Protein AF-0000000074762218 (afdb_homodimer)

Radius of gyration: 21.48 Å; Cα contacts (8 Å, |Δi|>4): 692; chains: 2; bounding box: 48×54×57 Å

pLDDT: mean 82.17, std 17.26, range [22.44, 97.44]

InterPro domains:
  IPR028978 Chorismate pyruvate-lyase/UbiC transcription regulator-associated domain superfamily [G3DSA:3.40.1410.10] (10-153)
  IPR028978 Chorismate pyruvate-lyase/UbiC transcription regulator-associated domain superfamily [SSF64288] (12-147)

Structure (mmCIF, N/CA/C/O backbone):
data_AF-0000000074762218-model_v1
#
loop_
_entity.id
_entity.type
_entity.pdbx_description
1 polymer 'Uncharacterized protein'
#
loop_
_atom_site.group_PDB
_atom_site.id
_atom_site.type_symbol
_atom_site.label_atom_id
_atom_site.label_alt_id
_atom_site.label_comp_id
_atom_site.label_asym_id
_atom_site.label_entity_id
_atom_site.label_seq_id
_atom_site.pdbx_PDB_ins_code
_atom_site.Cartn_x
_atom_site.Cartn_y
_atom_site.Cartn_z
_atom_site.occupancy
_atom_site.B_iso_or_equiv
_atom_site.auth_seq_id
_atom_site.auth_comp_id
_atom_site.auth_asym_id
_atom_site.auth_atom_id
_atom_site.pdbx_PDB_model_num
ATOM 1 N N . ASP A 1 1 ? -0.166 14.352 -9.469 1 76.44 1 ASP A N 1
ATOM 2 C CA . ASP A 1 1 ? -1.373 13.594 -9.781 1 76.44 1 ASP A CA 1
ATOM 3 C C . ASP A 1 1 ? -1.086 12.094 -9.797 1 76.44 1 ASP A C 1
ATOM 5 O O . ASP A 1 1 ? -0.016 11.664 -10.234 1 76.44 1 ASP A O 1
ATOM 9 N N . THR A 1 2 ? -1.968 11.406 -9.102 1 78.5 2 THR A N 1
ATOM 10 C CA . THR A 1 2 ? -1.883 9.953 -9.102 1 78.5 2 THR A CA 1
ATOM 11 C C . THR A 1 2 ? -3.125 9.336 -9.742 1 78.5 2 THR A C 1
ATOM 13 O O . THR A 1 2 ? -4.25 9.664 -9.359 1 78.5 2 THR A O 1
ATOM 16 N N . THR A 1 3 ? -2.84 8.555 -10.859 1 78.88 3 THR A N 1
ATOM 17 C CA . THR A 1 3 ? -3.961 7.922 -11.547 1 78.88 3 THR A CA 1
ATOM 18 C C . THR A 1 3 ? -3.723 6.426 -11.711 1 78.88 3 THR A C 1
ATOM 20 O O . THR A 1 3 ? -2.652 6.004 -12.156 1 78.88 3 THR A O 1
ATOM 23 N N . LEU A 1 4 ? -4.645 5.703 -11.18 1 78.81 4 LEU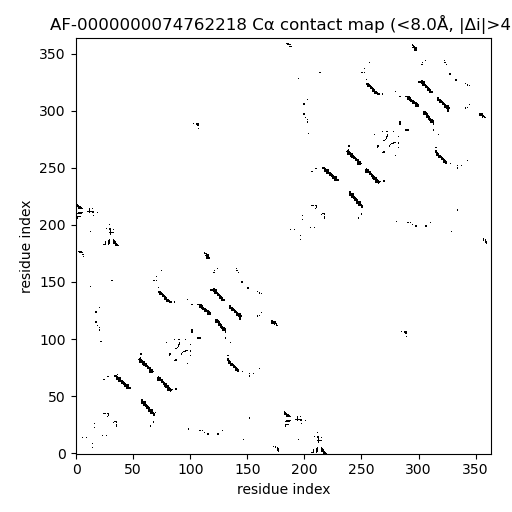 A N 1
ATOM 24 C CA . LEU A 1 4 ? -4.754 4.281 -11.484 1 78.81 4 LEU A CA 1
ATOM 25 C C . LEU A 1 4 ? -6.102 3.961 -12.125 1 78.81 4 LEU A C 1
ATOM 27 O O . LEU A 1 4 ? -7.152 4.258 -11.547 1 78.81 4 LEU A O 1
ATOM 31 N N . HIS A 1 5 ? -6.016 3.566 -13.391 1 84.19 5 HIS A N 1
ATOM 32 C CA . HIS A 1 5 ? -7.254 3.232 -14.078 1 84.19 5 HIS A CA 1
ATOM 33 C C . HIS A 1 5 ? -7.273 1.77 -14.508 1 84.19 5 HIS A C 1
ATOM 35 O O . HIS A 1 5 ? -6.379 1.319 -15.227 1 84.19 5 HIS A O 1
ATOM 41 N N . LEU A 1 6 ? -8.227 1.114 -13.969 1 86.75 6 LEU A N 1
ATOM 42 C CA . LEU A 1 6 ? -8.43 -0.285 -14.328 1 86.75 6 LEU A CA 1
ATOM 43 C C . LEU A 1 6 ? -9.727 -0.463 -15.117 1 86.75 6 LEU A C 1
ATOM 45 O O . LEU A 1 6 ? -10.594 0.411 -15.094 1 86.75 6 LEU A O 1
ATOM 49 N N . PRO A 1 7 ? -9.781 -1.548 -15.891 1 86.06 7 PRO A N 1
ATOM 50 C CA . PRO A 1 7 ? -11.047 -1.832 -16.578 1 86.06 7 PRO A CA 1
ATOM 51 C C . PRO A 1 7 ? -12.227 -1.947 -15.609 1 86.06 7 PRO A C 1
ATOM 53 O O . PRO A 1 7 ? -12.023 -2.172 -14.414 1 86.06 7 PRO A O 1
ATOM 56 N N . GLU A 1 8 ? -13.414 -1.772 -16.172 1 85.88 8 GLU A N 1
ATOM 57 C CA . GLU A 1 8 ? -14.625 -1.931 -15.383 1 85.88 8 GLU A CA 1
ATOM 58 C C . GLU A 1 8 ? -14.828 -3.385 -14.969 1 85.88 8 GLU A C 1
ATOM 60 O O . GLU A 1 8 ? -14.188 -4.285 -15.508 1 85.88 8 GLU A O 1
ATOM 65 N N . GLY A 1 9 ? -15.633 -3.586 -13.969 1 89.25 9 GLY A N 1
ATOM 66 C CA . GLY A 1 9 ? -15.977 -4.945 -13.586 1 89.25 9 GLY A CA 1
ATOM 67 C C . GLY A 1 9 ? -15.352 -5.371 -12.273 1 89.25 9 GLY A C 1
ATOM 68 O O . GLY A 1 9 ? -15.539 -6.504 -11.828 1 89.25 9 GLY A O 1
ATOM 69 N N . PHE A 1 10 ? -14.664 -4.48 -11.719 1 92.75 10 PHE A N 1
ATOM 70 C CA . PHE A 1 10 ? -14.078 -4.73 -10.414 1 92.75 10 PHE A CA 1
ATOM 71 C C . PHE A 1 10 ? -14.57 -3.711 -9.391 1 92.75 10 PHE A C 1
ATOM 73 O O . PHE A 1 10 ? -14.727 -2.531 -9.711 1 92.75 10 PHE A O 1
ATOM 80 N N . THR A 1 11 ? -14.859 -4.195 -8.195 1 92.56 11 THR A N 1
ATOM 81 C CA . THR A 1 11 ? -15.219 -3.281 -7.117 1 92.56 11 THR A CA 1
ATOM 82 C C . THR A 1 11 ? -14.008 -2.461 -6.68 1 92.56 11 THR A C 1
ATOM 84 O O . THR A 1 11 ? -12.875 -2.768 -7.055 1 92.56 11 THR A O 1
ATOM 87 N N . GLY A 1 12 ? -14.211 -1.438 -5.957 1 92.75 12 GLY A N 1
ATOM 88 C CA . GLY A 1 12 ? -13.125 -0.617 -5.445 1 92.75 12 GLY A CA 1
ATOM 89 C C . GLY A 1 12 ? -12.086 -1.413 -4.672 1 92.75 12 GLY A C 1
ATOM 90 O O . GLY A 1 12 ? -10.883 -1.233 -4.875 1 92.75 12 GLY A O 1
ATOM 91 N N . PHE A 1 13 ? -12.508 -2.312 -3.869 1 93.31 13 PHE A N 1
ATOM 92 C CA . PHE A 1 13 ? -11.586 -3.111 -3.064 1 93.31 13 PHE A CA 1
ATOM 93 C C . PHE A 1 13 ? -10.766 -4.043 -3.947 1 93.31 13 PHE A C 1
ATOM 95 O O . PHE A 1 13 ? -9.562 -4.215 -3.727 1 93.31 13 PHE A O 1
ATOM 102 N N . GLU A 1 14 ? -11.492 -4.621 -4.844 1 94.25 14 GLU A N 1
ATOM 103 C CA . GLU A 1 14 ? -10.773 -5.5 -5.762 1 94.25 14 GLU A CA 1
ATOM 104 C C . GLU A 1 14 ? -9.695 -4.738 -6.531 1 94.25 14 GLU A C 1
ATOM 106 O O . GLU A 1 14 ? -8.594 -5.246 -6.723 1 94.25 14 GLU A O 1
ATOM 111 N N . ARG A 1 15 ? -10.008 -3.52 -6.934 1 94.12 15 ARG A N 1
ATOM 112 C CA . ARG A 1 15 ? -9.023 -2.713 -7.652 1 94.12 15 ARG A CA 1
ATOM 113 C C . ARG A 1 15 ? -7.816 -2.41 -6.773 1 94.12 15 ARG A C 1
ATOM 115 O O . ARG A 1 15 ? -6.684 -2.361 -7.258 1 94.12 15 ARG A O 1
ATOM 122 N N . ILE A 1 16 ? -8.039 -2.182 -5.535 1 94.31 16 ILE A N 1
ATOM 123 C CA . ILE A 1 16 ? -6.938 -1.953 -4.602 1 94.31 16 ILE A CA 1
ATOM 124 C C . ILE A 1 16 ? -6.016 -3.17 -4.582 1 94.31 16 ILE A C 1
ATOM 126 O O . ILE A 1 16 ? -4.793 -3.031 -4.66 1 94.31 16 ILE A O 1
ATOM 130 N N . LEU A 1 17 ? -6.602 -4.348 -4.516 1 95.12 17 LEU A N 1
ATOM 131 C CA . LEU A 1 17 ? -5.789 -5.559 -4.496 1 95.12 17 LEU A CA 1
ATOM 132 C C . LEU A 1 17 ? -5.039 -5.734 -5.816 1 95.12 17 LEU A C 1
ATOM 134 O O . LEU A 1 17 ? -3.859 -6.094 -5.82 1 95.12 17 LEU A O 1
ATOM 138 N N . LEU A 1 18 ? -5.715 -5.422 -6.887 1 94.19 18 LEU A N 1
ATOM 139 C CA . LEU A 1 18 ? -5.168 -5.641 -8.219 1 94.19 18 LEU A CA 1
ATOM 140 C C . LEU A 1 18 ? -3.996 -4.703 -8.484 1 94.19 18 LEU A C 1
ATOM 142 O O . LEU A 1 18 ? -3.164 -4.973 -9.359 1 94.19 18 LEU A O 1
ATOM 146 N N . THR A 1 19 ? -3.904 -3.633 -7.695 1 91 19 THR A N 1
ATOM 147 C CA . THR A 1 19 ? -2.844 -2.66 -7.938 1 91 19 THR A CA 1
ATOM 148 C C . THR A 1 19 ? -1.859 -2.631 -6.773 1 91 19 THR A C 1
ATOM 150 O O . THR A 1 19 ? -0.958 -1.791 -6.734 1 91 19 THR A O 1
ATOM 153 N N . ALA A 1 20 ? -2.064 -3.531 -5.844 1 88.94 20 ALA A N 1
ATOM 154 C CA . ALA A 1 20 ? -1.153 -3.609 -4.707 1 88.94 20 ALA A CA 1
ATOM 155 C C . ALA A 1 20 ? 0.262 -3.955 -5.16 1 88.94 20 ALA A C 1
ATOM 157 O O . ALA A 1 20 ? 0.451 -4.812 -6.027 1 88.94 20 ALA A O 1
ATOM 158 N N . ASN A 1 21 ? 1.215 -3.297 -4.652 1 80.62 21 ASN A N 1
ATOM 159 C CA . ASN A 1 21 ? 2.588 -3.473 -5.113 1 80.62 21 ASN A CA 1
ATOM 160 C C . ASN A 1 21 ? 3.482 -4.031 -4.012 1 80.62 21 ASN A C 1
ATOM 162 O O . ASN A 1 21 ? 4.547 -3.477 -3.729 1 80.62 21 ASN A O 1
ATOM 166 N N . GLY A 1 22 ? 3.092 -5.203 -3.568 1 74.75 22 GLY A N 1
ATOM 167 C CA . GLY A 1 22 ? 3.934 -5.906 -2.613 1 74.75 22 GLY A CA 1
ATOM 168 C C . GLY A 1 22 ? 3.412 -5.832 -1.19 1 74.75 22 GLY A C 1
ATOM 169 O O . GLY A 1 22 ? 4.109 -6.207 -0.247 1 74.75 22 GLY A O 1
ATOM 170 N N . ASN A 1 23 ? 2.264 -5.344 -1.038 1 81.31 23 ASN A N 1
ATOM 171 C CA . ASN A 1 23 ? 1.745 -5.195 0.317 1 81.31 23 ASN A CA 1
ATOM 172 C C . ASN A 1 23 ? 0.373 -5.848 0.466 1 81.31 23 ASN A C 1
ATOM 174 O O . ASN A 1 23 ? -0.438 -5.418 1.288 1 81.31 23 ASN A O 1
ATOM 178 N N . LEU A 1 24 ? 0.165 -6.812 -0.322 1 90.06 24 LEU A N 1
ATOM 179 C CA . LEU A 1 24 ? -1.12 -7.5 -0.343 1 90.06 24 LEU A CA 1
ATOM 180 C C . LEU A 1 24 ? -1.457 -8.062 1.034 1 90.06 24 LEU A C 1
ATOM 182 O O . LEU A 1 24 ? -2.592 -7.938 1.501 1 90.06 24 LEU A O 1
ATOM 186 N N . GLN A 1 25 ? -0.471 -8.672 1.655 1 89.38 25 GLN A N 1
ATOM 187 C CA . GLN A 1 25 ? -0.715 -9.289 2.953 1 89.38 25 GLN A CA 1
ATOM 188 C C . GLN A 1 25 ? -1.131 -8.25 3.99 1 89.38 25 GLN A C 1
ATOM 190 O O . GLN A 1 25 ? -2.059 -8.484 4.77 1 89.38 25 GLN A O 1
ATOM 195 N N . ARG A 1 26 ? -0.502 -7.184 3.926 1 88.56 26 ARG A N 1
ATOM 196 C CA . ARG A 1 26 ? -0.829 -6.113 4.863 1 88.56 26 ARG A CA 1
ATOM 197 C C . ARG A 1 26 ? -2.238 -5.582 4.621 1 88.56 26 ARG A C 1
ATOM 199 O O . ARG A 1 26 ? -2.977 -5.309 5.57 1 88.56 26 ARG A O 1
ATOM 206 N N . LEU A 1 27 ? -2.629 -5.391 3.383 1 93.06 27 LEU A N 1
ATOM 207 C CA . LEU A 1 27 ? -3.953 -4.895 3.023 1 93.06 27 LEU A CA 1
ATOM 208 C C . LEU A 1 27 ? -5.043 -5.816 3.564 1 93.06 27 LEU A C 1
ATOM 210 O O . LEU A 1 27 ? -6.008 -5.352 4.176 1 93.06 27 LEU A O 1
ATOM 214 N N . ILE A 1 28 ? -4.809 -7.074 3.408 1 95.44 28 ILE A N 1
ATOM 215 C CA . ILE A 1 28 ? -5.824 -8.047 3.809 1 95.44 28 ILE A CA 1
ATOM 216 C C . ILE A 1 28 ? -5.855 -8.156 5.332 1 95.44 28 ILE A C 1
ATOM 218 O O . ILE A 1 28 ? -6.926 -8.273 5.93 1 95.44 28 ILE A O 1
ATOM 222 N N . SER A 1 29 ? -4.707 -8.156 5.914 1 93.88 29 SER A N 1
ATOM 223 C CA . SER A 1 29 ? -4.66 -8.156 7.371 1 93.88 29 SER A CA 1
ATOM 224 C C . SER A 1 29 ? -5.43 -6.977 7.949 1 93.88 29 SER A C 1
ATOM 226 O O . SER A 1 29 ? -6.211 -7.137 8.891 1 93.88 29 SER A O 1
ATOM 228 N N . ALA A 1 30 ? -5.242 -5.84 7.395 1 92.06 30 ALA A N 1
ATOM 229 C CA . ALA A 1 30 ? -5.957 -4.645 7.836 1 92.06 30 ALA A CA 1
ATOM 230 C C . ALA A 1 30 ? -7.457 -4.773 7.586 1 92.06 30 ALA A C 1
ATOM 232 O O . ALA A 1 30 ? -8.266 -4.469 8.461 1 92.06 30 ALA A O 1
ATOM 233 N N . TYR A 1 31 ? -7.781 -5.242 6.434 1 94.75 31 TYR A N 1
ATOM 234 C CA . TYR A 1 31 ? -9.188 -5.34 6.051 1 94.75 31 TYR A CA 1
ATOM 235 C C . TYR A 1 31 ? -9.953 -6.219 7.031 1 94.75 31 TYR A C 1
ATOM 237 O O . TYR A 1 31 ? -11.016 -5.828 7.52 1 94.75 31 TYR A O 1
ATOM 245 N N . PHE A 1 32 ? -9.359 -7.324 7.371 1 94.94 32 PHE A N 1
ATOM 246 C CA . PHE A 1 32 ? -10.07 -8.273 8.211 1 94.94 32 PHE A CA 1
ATOM 247 C C . PHE A 1 32 ? -9.719 -8.07 9.68 1 94.94 32 PHE A C 1
ATOM 249 O O . PHE A 1 32 ? -10.375 -8.625 10.562 1 94.94 32 PHE A O 1
ATOM 256 N N . ASN A 1 33 ? -8.734 -7.316 9.906 1 93.62 33 ASN A N 1
ATOM 257 C CA . ASN A 1 33 ? -8.25 -7.125 11.266 1 93.62 33 ASN A CA 1
ATOM 258 C C . ASN A 1 33 ? -7.816 -8.445 11.898 1 93.62 33 ASN A C 1
ATOM 260 O O . ASN A 1 33 ? -8.195 -8.758 13.023 1 93.62 33 ASN A O 1
ATOM 264 N N . LYS A 1 34 ? -7.078 -9.203 11.078 1 94 34 LYS A N 1
ATOM 265 C CA . LYS A 1 34 ? -6.59 -10.523 11.461 1 94 34 LYS A CA 1
ATOM 266 C C . LYS A 1 34 ? -5.215 -10.797 10.852 1 94 34 LYS A C 1
ATOM 268 O O . LYS A 1 34 ? -4.801 -10.117 9.914 1 94 34 LYS A O 1
ATOM 273 N N . THR A 1 35 ? -4.645 -11.805 11.375 1 94.12 35 THR A N 1
ATOM 274 C CA . THR A 1 35 ? -3.322 -12.195 10.906 1 94.12 35 THR A CA 1
ATOM 275 C C . THR A 1 35 ? -3.42 -12.93 9.57 1 94.12 35 THR A C 1
ATOM 277 O O . THR A 1 35 ? -4.309 -13.766 9.383 1 94.12 35 THR A O 1
ATOM 280 N N . VAL A 1 36 ? -2.479 -12.594 8.672 1 93.25 36 VAL A N 1
ATOM 281 C CA . VAL A 1 36 ? -2.324 -13.312 7.406 1 93.25 36 VAL A CA 1
ATOM 282 C C . VAL A 1 36 ? -1.1 -14.219 7.477 1 93.25 36 VAL A C 1
ATOM 284 O O . VAL A 1 36 ? -0.039 -13.805 7.953 1 93.25 36 VAL A O 1
ATOM 287 N N . THR A 1 37 ? -1.272 -15.414 7.094 1 92.62 37 THR A N 1
ATOM 288 C CA . THR A 1 37 ? -0.179 -16.375 7.066 1 92.62 37 THR A CA 1
ATOM 289 C C . THR A 1 37 ? 0.05 -16.891 5.648 1 92.62 37 THR A C 1
ATOM 291 O O . THR A 1 37 ? -0.823 -16.766 4.785 1 92.62 37 THR A O 1
ATOM 294 N N . VAL A 1 38 ? 1.257 -17.391 5.445 1 90.12 38 VAL A N 1
ATOM 295 C CA . VAL A 1 38 ? 1.644 -17.922 4.141 1 90.12 38 VAL A CA 1
ATOM 296 C C . VAL A 1 38 ? 1.924 -19.406 4.25 1 90.12 38 VAL A C 1
ATOM 298 O O . VAL A 1 38 ? 2.699 -19.844 5.105 1 90.12 38 VAL A O 1
ATOM 301 N N . ASN A 1 39 ? 1.215 -20.156 3.486 1 90.75 39 ASN A N 1
ATOM 302 C CA . ASN A 1 39 ? 1.492 -21.578 3.346 1 90.75 39 ASN A CA 1
ATOM 303 C C . ASN A 1 39 ? 2.219 -21.891 2.039 1 90.75 39 ASN A C 1
ATOM 305 O O . ASN A 1 39 ? 1.653 -21.719 0.956 1 90.75 39 ASN A O 1
ATOM 309 N N . ILE A 1 40 ? 3.455 -22.391 2.154 1 88.38 40 ILE A N 1
ATOM 310 C CA . ILE A 1 40 ? 4.258 -22.688 0.974 1 88.38 40 ILE A CA 1
ATOM 311 C C . ILE A 1 40 ? 3.838 -24.031 0.39 1 88.38 40 ILE A C 1
ATOM 313 O O . ILE A 1 40 ? 3.91 -25.062 1.068 1 88.38 40 ILE A O 1
ATOM 317 N N . ILE A 1 41 ? 3.383 -24.062 -0.77 1 88.75 41 ILE A N 1
ATOM 318 C CA . ILE A 1 41 ? 2.99 -25.281 -1.467 1 88.75 41 ILE A CA 1
ATOM 319 C C . ILE A 1 41 ? 4.195 -25.859 -2.197 1 88.75 41 ILE A C 1
ATOM 321 O O . ILE A 1 41 ? 4.426 -27.078 -2.154 1 88.75 41 ILE A O 1
ATOM 325 N N . GLU A 1 42 ? 4.883 -24.953 -2.855 1 83.5 42 GLU A N 1
ATOM 326 C CA . GLU A 1 42 ? 6.07 -25.359 -3.604 1 83.5 42 GLU A CA 1
ATOM 327 C C . GLU A 1 42 ? 7.109 -24.234 -3.627 1 83.5 42 GLU A C 1
ATOM 329 O O . GLU A 1 42 ? 6.758 -23.062 -3.666 1 83.5 42 GLU A O 1
ATOM 334 N N . ASN A 1 43 ? 8.32 -24.578 -3.445 1 83.56 43 ASN A N 1
ATOM 335 C CA . ASN A 1 43 ? 9.484 -23.703 -3.602 1 83.56 43 ASN A CA 1
ATOM 336 C C . ASN A 1 43 ? 10.68 -24.469 -4.168 1 83.56 43 ASN A C 1
ATOM 338 O O . ASN A 1 43 ? 11.336 -25.234 -3.449 1 83.56 43 ASN A O 1
ATOM 342 N N . LYS A 1 44 ? 10.922 -24.188 -5.398 1 83.5 44 LYS A N 1
ATOM 343 C CA . LYS A 1 44 ? 11.969 -25 -6.012 1 83.5 44 LYS A CA 1
ATOM 344 C C . LYS A 1 44 ? 12.844 -24.156 -6.938 1 83.5 44 LYS A C 1
ATOM 346 O O . LYS A 1 44 ? 12.352 -23.266 -7.621 1 83.5 44 LYS A O 1
ATOM 351 N N . GLU A 1 45 ? 14.078 -24.422 -6.809 1 84.56 45 GLU A N 1
ATOM 352 C CA . GLU A 1 45 ? 14.992 -23.891 -7.812 1 84.56 45 GLU A CA 1
ATOM 353 C C . GLU A 1 45 ? 14.836 -24.625 -9.141 1 84.56 45 GLU A C 1
ATOM 355 O O . GLU A 1 45 ? 14.719 -25.844 -9.18 1 84.56 45 GLU A O 1
ATOM 360 N N . VAL A 1 46 ? 14.727 -23.828 -10.227 1 86.38 46 VAL A N 1
ATOM 361 C CA . VAL A 1 46 ? 14.555 -24.453 -11.531 1 86.38 46 VAL A CA 1
ATOM 362 C C . VAL A 1 46 ? 15.828 -24.281 -12.359 1 86.38 46 VAL A C 1
ATOM 364 O O . VAL A 1 46 ? 16.516 -23.266 -12.242 1 86.38 46 VAL A O 1
ATOM 367 N N . PRO A 1 47 ? 16.109 -25.281 -13.156 1 87.75 47 PRO A N 1
ATOM 368 C CA . PRO A 1 47 ? 17.312 -25.188 -14 1 87.75 47 PRO A CA 1
ATOM 369 C C . PRO A 1 47 ? 17.25 -24 -14.961 1 87.75 47 PRO A C 1
ATOM 371 O O . PRO A 1 47 ? 16.188 -23.672 -15.484 1 87.75 47 PRO A O 1
ATOM 374 N N . LEU A 1 48 ? 18.453 -23.453 -15.094 1 87.62 48 LEU A N 1
ATOM 375 C CA . LEU A 1 48 ? 18.547 -22.344 -16.047 1 87.62 48 LEU A CA 1
ATOM 376 C C . LEU A 1 48 ? 18.5 -22.859 -17.484 1 87.62 48 LEU A C 1
ATOM 378 O O . LEU A 1 48 ? 19 -23.938 -17.781 1 87.62 48 LEU A O 1
ATOM 382 N N . ALA A 1 49 ? 17.812 -22 -18.312 1 82.38 49 ALA A N 1
ATOM 383 C CA . ALA A 1 49 ? 17.766 -22.359 -19.719 1 82.38 49 ALA A CA 1
ATOM 384 C C . ALA A 1 49 ? 19.156 -22.25 -20.359 1 82.38 49 ALA A C 1
ATOM 386 O O . ALA A 1 49 ? 20.031 -21.531 -19.859 1 82.38 49 ALA A O 1
ATOM 387 N N . GLN A 1 50 ? 19.359 -23.016 -21.422 1 85.75 50 GLN A N 1
ATOM 388 C CA . GLN A 1 50 ? 20.641 -23.016 -22.109 1 85.75 50 GLN A CA 1
ATOM 389 C C . GLN A 1 50 ? 21 -21.625 -22.625 1 85.75 50 GLN A C 1
ATOM 391 O O . GLN A 1 50 ? 22.156 -21.219 -22.578 1 85.75 50 GLN A O 1
ATOM 396 N N . ASP A 1 51 ? 19.953 -20.875 -22.969 1 87.06 51 ASP A N 1
ATOM 397 C CA . ASP A 1 51 ? 20.188 -19.547 -23.531 1 87.06 51 ASP A CA 1
ATOM 398 C C . ASP A 1 51 ? 19.875 -18.453 -22.5 1 87.06 51 ASP A C 1
ATOM 400 O O . ASP A 1 51 ? 19.625 -17.297 -22.875 1 87.06 51 ASP A O 1
ATOM 404 N N . GLU A 1 52 ? 20.062 -18.875 -21.297 1 84.69 52 GLU A N 1
ATOM 405 C CA . GLU A 1 52 ? 19.75 -17.906 -20.25 1 84.69 52 GLU A CA 1
ATOM 406 C C . GLU A 1 52 ? 20.781 -16.797 -20.188 1 84.69 52 GLU A C 1
ATOM 408 O O . GLU A 1 52 ? 21.969 -17.016 -20.453 1 84.69 52 GLU A O 1
ATOM 413 N N . ASP A 1 53 ? 20.281 -15.555 -19.984 1 85.94 53 ASP A N 1
ATOM 414 C CA . ASP A 1 53 ? 21.188 -14.438 -19.719 1 85.94 53 ASP A CA 1
ATOM 415 C C . ASP A 1 53 ? 22.281 -14.852 -18.734 1 85.94 53 ASP A C 1
ATOM 417 O O . ASP A 1 53 ? 21.984 -15.352 -17.641 1 85.94 53 ASP A O 1
ATOM 421 N N . PRO A 1 54 ? 23.5 -14.742 -19.062 1 88.5 54 PRO A N 1
ATOM 422 C CA . PRO A 1 54 ? 24.609 -15.125 -18.188 1 88.5 54 PRO A CA 1
ATOM 423 C C . PRO A 1 54 ? 24.578 -14.391 -16.844 1 88.5 54 PRO A C 1
ATOM 425 O O . PRO A 1 54 ? 25.172 -14.852 -15.875 1 88.5 54 PRO A O 1
ATOM 428 N N . ALA A 1 55 ? 23.859 -13.344 -16.828 1 88.44 55 ALA A N 1
ATOM 429 C CA . ALA A 1 55 ? 23.797 -12.578 -15.586 1 88.44 55 ALA A CA 1
ATOM 430 C C . ALA A 1 55 ? 22.891 -13.258 -14.57 1 88.44 55 ALA A C 1
ATOM 432 O O . ALA A 1 55 ? 22.906 -12.914 -13.383 1 88.44 55 ALA A O 1
ATOM 433 N N . VAL A 1 56 ? 22.172 -14.25 -15.031 1 89.75 56 VAL A N 1
ATOM 434 C CA . VAL A 1 56 ? 21.219 -14.906 -14.148 1 89.75 56 VAL A CA 1
ATOM 435 C C . VAL A 1 56 ? 21.938 -15.977 -13.312 1 89.75 56 VAL A C 1
ATOM 437 O O . VAL A 1 56 ? 22.562 -16.891 -13.867 1 89.75 56 VAL A O 1
ATOM 440 N N . PHE A 1 57 ? 21.766 -15.875 -11.969 1 88.31 57 PHE A N 1
ATOM 441 C CA . PHE A 1 57 ? 22.359 -16.828 -11.039 1 88.31 57 PHE A CA 1
ATOM 442 C C . PHE A 1 57 ? 21.422 -18 -10.773 1 88.31 57 PHE A C 1
ATOM 444 O O . PHE A 1 57 ? 21.875 -19.141 -10.633 1 88.31 57 PHE A O 1
ATOM 451 N N . ALA A 1 58 ? 20.219 -17.656 -10.664 1 88.25 58 ALA A N 1
ATOM 452 C CA . ALA A 1 58 ? 19.266 -18.703 -10.281 1 88.25 58 ALA A CA 1
ATOM 453 C C . ALA A 1 58 ? 17.828 -18.297 -10.625 1 88.25 58 ALA A C 1
ATOM 455 O O . ALA A 1 58 ? 17.531 -17.109 -10.773 1 88.25 58 ALA A O 1
ATOM 456 N N . ARG A 1 59 ? 17.094 -19.281 -10.82 1 88 59 ARG A N 1
ATOM 457 C CA . ARG A 1 59 ? 15.656 -19.141 -11.023 1 88 59 ARG A CA 1
ATOM 458 C C . ARG A 1 59 ? 14.867 -20.016 -10.055 1 88 59 ARG A C 1
ATOM 460 O O . ARG A 1 59 ? 15.227 -21.156 -9.812 1 88 59 ARG A O 1
ATOM 467 N N . PHE A 1 60 ? 13.852 -19.375 -9.484 1 85.25 60 PHE A N 1
ATOM 468 C CA . PHE A 1 60 ? 13.016 -20.109 -8.547 1 85.25 60 PHE A CA 1
ATOM 469 C C . PHE A 1 60 ? 11.547 -20.047 -8.961 1 85.25 60 PHE A C 1
ATOM 471 O O . PHE A 1 60 ? 11.102 -19.031 -9.508 1 85.25 60 PHE A O 1
ATOM 478 N N . GLN A 1 61 ? 10.898 -21.141 -8.773 1 86.19 61 GLN A N 1
ATOM 479 C CA . GLN A 1 61 ? 9.445 -21.203 -8.867 1 86.19 61 GLN A CA 1
ATOM 480 C C . GLN A 1 61 ? 8.812 -21.5 -7.512 1 86.19 61 GLN A C 1
ATOM 482 O O . GLN A 1 61 ? 9.234 -22.406 -6.805 1 86.19 61 GLN A O 1
ATOM 487 N N . 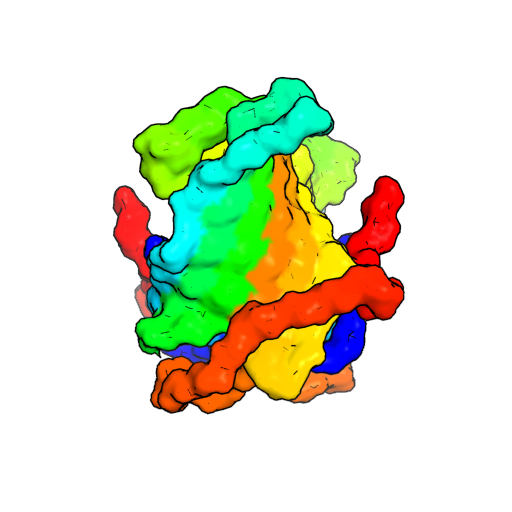ARG A 1 62 ? 7.859 -20.641 -7.199 1 84.88 62 ARG A N 1
ATOM 488 C CA . ARG A 1 62 ? 7.223 -20.75 -5.895 1 84.88 62 ARG A CA 1
ATOM 489 C C . ARG A 1 62 ? 5.703 -20.672 -6.016 1 84.88 62 ARG A C 1
ATOM 491 O O . ARG A 1 62 ? 5.184 -19.922 -6.848 1 84.88 62 ARG A O 1
ATOM 498 N N . GLU A 1 63 ? 5.066 -21.516 -5.246 1 87.75 63 GLU A N 1
ATOM 499 C CA . GLU A 1 63 ? 3.617 -21.422 -5.09 1 87.75 63 GLU A CA 1
ATOM 500 C C . GLU A 1 63 ? 3.225 -21.375 -3.617 1 87.75 63 GLU A C 1
ATOM 502 O O . GLU A 1 63 ? 3.699 -22.172 -2.811 1 87.75 63 GLU A O 1
ATOM 507 N N . VAL A 1 64 ? 2.434 -20.406 -3.316 1 90.81 64 VAL A N 1
ATOM 508 C CA . VAL A 1 64 ? 2.018 -20.281 -1.923 1 90.81 64 VAL A CA 1
ATOM 509 C C . VAL A 1 64 ? 0.512 -20.031 -1.855 1 90.81 64 VAL A C 1
ATOM 511 O O . VAL A 1 64 ? -0.083 -19.531 -2.812 1 90.81 64 VAL A O 1
ATOM 514 N N . ASN A 1 65 ? -0.079 -20.406 -0.771 1 93.12 65 ASN A N 1
ATOM 515 C CA . ASN A 1 65 ? -1.396 -19.938 -0.346 1 93.12 65 ASN A CA 1
ATOM 516 C C . ASN A 1 65 ? -1.292 -18.891 0.751 1 93.12 65 ASN A C 1
ATOM 518 O O . ASN A 1 65 ? -0.558 -19.062 1.725 1 93.12 65 ASN A O 1
ATOM 522 N N . LEU A 1 66 ? -1.947 -17.812 0.492 1 94.44 66 LEU A N 1
ATOM 523 C CA . LEU A 1 66 ? -2.105 -16.828 1.555 1 94.44 66 LEU A CA 1
ATOM 524 C C . LEU A 1 66 ? -3.414 -17.047 2.307 1 94.44 66 LEU A C 1
ATOM 526 O O . LEU A 1 66 ? -4.473 -17.188 1.692 1 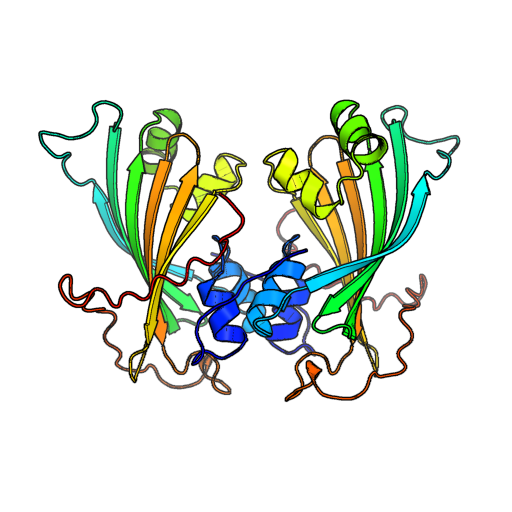94.44 66 LEU A O 1
ATOM 530 N N . LEU A 1 67 ? -3.258 -17.031 3.621 1 95.81 67 LEU A N 1
ATOM 531 C CA . LEU A 1 67 ? -4.422 -17.375 4.426 1 95.81 67 LEU A CA 1
ATOM 532 C C . LEU A 1 67 ? -4.73 -16.281 5.441 1 95.81 67 LEU A C 1
ATOM 534 O O . LEU A 1 67 ? -3.818 -15.648 5.973 1 95.81 67 LEU A O 1
ATOM 538 N N . CYS A 1 68 ? -5.93 -16.109 5.66 1 95.31 68 CYS A N 1
ATOM 539 C CA . CYS A 1 68 ? -6.457 -15.328 6.77 1 95.31 68 CYS A CA 1
ATOM 540 C C . CYS A 1 68 ? -7.508 -16.125 7.543 1 95.31 68 CYS A C 1
ATOM 542 O O . CYS A 1 68 ? -8.469 -16.625 6.957 1 95.31 68 CYS A O 1
ATOM 544 N N . ASN A 1 69 ? -7.34 -16.219 8.828 1 93.06 69 ASN A N 1
ATOM 545 C CA . ASN A 1 69 ? -8.219 -17.062 9.633 1 93.06 69 ASN A CA 1
ATOM 546 C C . ASN A 1 69 ? -8.344 -18.453 9.039 1 93.06 69 ASN A C 1
ATOM 548 O O . ASN A 1 69 ? -9.453 -18.969 8.875 1 93.06 69 ASN A O 1
ATOM 552 N N . ASP A 1 70 ? -7.215 -18.969 8.578 1 92.06 70 ASP A N 1
ATOM 553 C CA . ASP A 1 70 ? -7.051 -20.328 8.07 1 92.06 70 ASP A CA 1
ATOM 554 C C . ASP A 1 70 ? -7.828 -20.531 6.773 1 92.06 70 ASP A C 1
ATOM 556 O O . ASP A 1 70 ? -8.102 -21.656 6.371 1 92.06 70 ASP A O 1
ATOM 560 N N . LYS A 1 71 ? -8.258 -19.484 6.234 1 95.56 71 LYS A N 1
ATOM 561 C CA . LYS A 1 71 ? -8.938 -19.547 4.945 1 95.56 71 LYS A CA 1
ATOM 562 C C . LYS A 1 71 ? -8.086 -18.938 3.844 1 95.56 71 LYS A C 1
ATOM 564 O O . LYS A 1 71 ? -7.566 -17.828 4 1 95.56 71 LYS A O 1
ATOM 569 N N . VAL A 1 72 ? -7.98 -19.641 2.74 1 96.38 72 VAL A N 1
ATOM 570 C CA . VAL A 1 72 ? -7.145 -19.172 1.641 1 96.38 72 VAL A CA 1
ATOM 571 C C . VAL A 1 72 ? -7.848 -18.031 0.914 1 96.38 72 VAL A C 1
ATOM 573 O O . VAL A 1 72 ? -8.953 -18.203 0.387 1 96.38 72 VAL A O 1
ATOM 576 N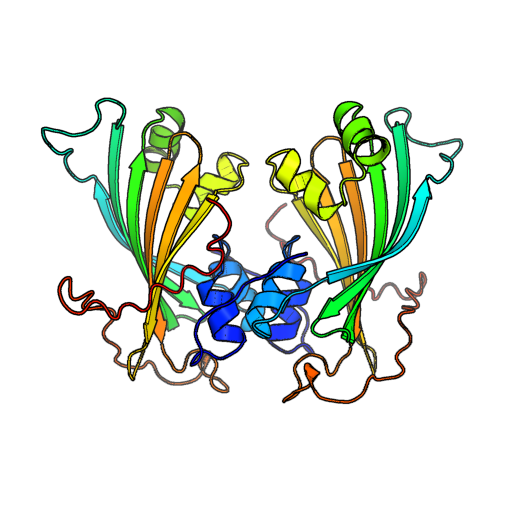 N . PHE A 1 73 ? -7.191 -16.906 0.885 1 97.31 73 PHE A N 1
ATOM 577 C CA . PHE A 1 73 ? -7.793 -15.797 0.16 1 97.31 73 PHE A CA 1
ATOM 578 C C . PHE A 1 73 ? -7.031 -15.523 -1.131 1 97.31 73 PHE A C 1
ATOM 580 O O . PHE A 1 73 ? -7.5 -14.758 -1.98 1 97.31 73 PHE A O 1
ATOM 587 N N . CYS A 1 74 ? -5.906 -16.188 -1.316 1 97 74 CYS A N 1
ATOM 588 C CA . CYS A 1 74 ? -5.098 -15.969 -2.512 1 97 74 CYS A CA 1
ATOM 589 C C . CYS A 1 74 ? -4.16 -17.141 -2.766 1 97 74 CYS A C 1
ATOM 591 O O . CYS A 1 74 ? -3.51 -17.625 -1.84 1 97 74 CYS A O 1
ATOM 593 N N . ASN A 1 75 ? -4.141 -17.594 -3.896 1 95.06 75 ASN A N 1
ATOM 594 C CA . ASN A 1 75 ? -3.064 -18.438 -4.395 1 95.06 75 ASN A CA 1
ATOM 595 C C . ASN A 1 75 ? -2.1 -17.656 -5.285 1 95.06 75 ASN A C 1
ATOM 597 O O . ASN A 1 75 ? -2.529 -16.922 -6.18 1 95.06 75 ASN A O 1
ATOM 601 N N . ALA A 1 76 ? -0.879 -17.797 -4.992 1 92.75 76 ALA A N 1
ATOM 602 C CA . ALA A 1 76 ? 0.119 -17.031 -5.734 1 92.75 76 ALA A CA 1
ATOM 603 C C . ALA A 1 76 ? 1.195 -17.953 -6.312 1 92.75 76 ALA A C 1
ATOM 605 O O . ALA A 1 76 ? 1.769 -18.781 -5.594 1 92.75 76 ALA A O 1
ATOM 606 N N . LYS A 1 77 ? 1.426 -17.844 -7.543 1 90.88 77 LYS A N 1
ATOM 607 C CA . LYS A 1 77 ? 2.537 -18.484 -8.234 1 90.88 77 LYS A CA 1
ATOM 608 C C . LYS A 1 77 ? 3.561 -17.453 -8.711 1 90.88 77 LYS A C 1
ATOM 610 O O . LYS A 1 77 ? 3.191 -16.422 -9.266 1 90.88 77 LYS A O 1
ATOM 615 N N . SER A 1 78 ? 4.777 -17.719 -8.367 1 88.69 78 SER A N 1
ATOM 616 C CA . SER A 1 78 ? 5.781 -16.719 -8.719 1 88.69 78 SER A CA 1
ATOM 617 C C . SER A 1 78 ? 7.016 -17.359 -9.336 1 88.69 78 SER A C 1
ATOM 619 O O . SER A 1 78 ? 7.328 -18.516 -9.047 1 88.69 78 SER A O 1
ATOM 621 N N . GLN A 1 79 ? 7.57 -16.703 -10.258 1 89.12 79 GLN A N 1
ATOM 622 C CA . GLN A 1 79 ? 8.914 -16.969 -10.766 1 89.12 79 GLN A CA 1
ATOM 623 C C . GLN A 1 79 ? 9.883 -15.852 -10.367 1 89.12 79 GLN A C 1
ATOM 625 O O . GLN A 1 79 ? 9.602 -14.672 -10.586 1 89.12 79 GLN A O 1
ATOM 630 N N . VAL A 1 80 ? 10.961 -16.25 -9.75 1 87.56 80 VAL A N 1
ATOM 631 C CA . VAL A 1 80 ? 11.953 -15.273 -9.297 1 87.56 80 VAL A CA 1
ATOM 632 C C . VAL A 1 80 ? 13.281 -15.516 -10.023 1 87.56 80 VAL A C 1
ATOM 634 O O . VAL A 1 80 ? 13.789 -16.641 -10.039 1 87.56 80 VAL A O 1
ATOM 637 N N . VAL A 1 81 ? 13.773 -14.477 -10.633 1 89.5 81 VAL A N 1
ATOM 638 C CA . VAL A 1 81 ? 15.086 -14.516 -11.266 1 89.5 81 VAL A CA 1
ATOM 639 C C . VAL A 1 81 ? 16.078 -13.688 -10.453 1 89.5 81 VAL A C 1
ATOM 641 O O . VAL A 1 81 ? 15.852 -12.508 -10.188 1 89.5 81 VAL A O 1
ATOM 644 N N . ILE A 1 82 ? 17.141 -14.312 -10.078 1 89.44 82 ILE A N 1
ATOM 645 C CA . ILE A 1 82 ? 18.141 -13.664 -9.242 1 89.44 82 ILE A CA 1
ATOM 646 C C . ILE A 1 82 ? 19.422 -13.43 -10.047 1 89.44 82 ILE A C 1
ATOM 648 O O . ILE A 1 82 ? 19.984 -14.359 -10.625 1 89.44 82 ILE A O 1
ATOM 652 N N . LYS A 1 83 ? 19.875 -12.203 -10.023 1 91.62 83 LYS A N 1
ATOM 653 C CA . LYS A 1 83 ? 21.078 -11.82 -10.766 1 91.62 83 LYS A CA 1
ATOM 654 C C . LYS A 1 83 ? 22.125 -11.227 -9.836 1 91.62 83 LYS A C 1
ATOM 656 O O . LYS A 1 83 ? 23.094 -10.609 -10.297 1 91.62 83 LYS A O 1
ATOM 661 N N . ASP A 1 84 ? 21.859 -11.367 -8.547 1 89.94 84 ASP A N 1
ATOM 662 C CA . ASP A 1 84 ? 22.734 -10.797 -7.535 1 89.94 84 ASP A CA 1
ATOM 663 C C . ASP A 1 84 ? 23.062 -11.828 -6.453 1 89.94 84 ASP A C 1
ATOM 665 O O . ASP A 1 84 ? 22.172 -12.469 -5.91 1 89.94 84 ASP A O 1
ATOM 669 N N . GLN A 1 85 ? 24.297 -11.922 -6.141 1 86.06 85 GLN A N 1
ATOM 670 C CA . GLN A 1 85 ? 24.781 -12.93 -5.199 1 86.06 85 GLN A CA 1
ATOM 671 C C . GLN A 1 85 ? 24.203 -12.68 -3.801 1 86.06 85 GLN A C 1
ATOM 673 O O . GLN A 1 85 ? 23.875 -13.633 -3.086 1 86.06 85 GLN A O 1
ATOM 678 N N . LYS A 1 86 ? 24.188 -11.445 -3.453 1 83.75 86 LYS A N 1
ATOM 679 C CA . LYS A 1 86 ? 23.656 -11.125 -2.127 1 83.75 86 LYS A CA 1
ATOM 680 C C . LYS A 1 86 ? 22.219 -11.594 -1.974 1 83.75 86 LYS A C 1
ATOM 682 O O . LYS A 1 86 ? 21.844 -12.141 -0.935 1 83.75 86 LYS A O 1
ATOM 687 N N . VAL A 1 87 ? 21.516 -11.398 -2.963 1 83.31 87 VAL A N 1
ATOM 688 C CA . VAL A 1 87 ? 20.125 -11.797 -2.947 1 83.31 87 VAL A CA 1
ATOM 689 C C . VAL A 1 87 ? 20.016 -13.312 -2.943 1 83.31 87 VAL A C 1
ATOM 691 O O . VAL A 1 87 ? 19.172 -13.883 -2.234 1 83.31 87 VAL A O 1
ATOM 694 N N . TYR A 1 88 ? 20.797 -13.867 -3.693 1 82.75 88 TYR A N 1
ATOM 695 C CA . TYR A 1 88 ? 20.844 -15.328 -3.734 1 82.75 88 TYR A CA 1
ATOM 696 C C . TYR A 1 88 ? 21.047 -15.906 -2.34 1 82.75 88 TYR A C 1
ATOM 698 O O . TYR A 1 88 ? 20.328 -16.812 -1.921 1 82.75 88 TYR A O 1
ATOM 706 N N . ASP A 1 89 ? 21.922 -15.398 -1.663 1 83.06 89 ASP A N 1
ATOM 707 C CA . ASP A 1 89 ? 22.219 -15.875 -0.317 1 83.06 89 ASP A CA 1
ATOM 708 C C . ASP A 1 89 ? 21.031 -15.68 0.616 1 83.06 89 ASP A C 1
ATOM 710 O O . ASP A 1 89 ? 20.734 -16.562 1.435 1 83.06 89 ASP A O 1
ATOM 714 N N . LEU A 1 90 ? 20.328 -14.57 0.467 1 78.5 90 LEU A N 1
ATOM 715 C CA . LEU A 1 90 ? 19.172 -14.266 1.306 1 78.5 90 LEU A CA 1
ATOM 716 C C . LEU A 1 90 ? 18.047 -15.266 1.067 1 78.5 90 LEU A C 1
ATOM 718 O O . LEU A 1 90 ? 17.453 -15.773 2.02 1 78.5 90 LEU A O 1
ATOM 722 N N . VAL A 1 91 ? 17.828 -15.578 -0.17 1 75.75 91 VAL A N 1
ATOM 723 C CA . VAL A 1 91 ? 16.703 -16.422 -0.534 1 75.75 91 VAL A CA 1
ATOM 724 C C . VAL A 1 91 ? 17.047 -17.891 -0.24 1 75.75 91 VAL A C 1
ATOM 726 O O . VAL A 1 91 ? 16.234 -18.609 0.358 1 75.75 91 VAL A O 1
ATOM 729 N N . VAL A 1 92 ? 18.156 -18.266 -0.63 1 73.88 92 VAL A N 1
ATOM 730 C CA . VAL A 1 92 ? 18.516 -19.688 -0.582 1 73.88 92 VAL A CA 1
ATOM 731 C C . VAL A 1 92 ? 18.969 -20.047 0.826 1 73.88 92 VAL A C 1
ATOM 733 O O . VAL A 1 92 ? 18.531 -21.062 1.386 1 73.88 92 VAL A O 1
ATOM 736 N N . LYS A 1 93 ? 19.688 -19.172 1.343 1 71.31 93 LYS A N 1
ATOM 737 C CA . LYS A 1 93 ? 20.281 -19.531 2.625 1 71.31 93 LYS A CA 1
ATOM 738 C C . LYS A 1 93 ? 19.359 -19.172 3.783 1 71.31 93 LYS A C 1
ATOM 740 O O . LYS A 1 93 ? 19.266 -19.922 4.766 1 71.31 93 LYS A O 1
ATOM 745 N N . ASN A 1 94 ? 18.562 -18.094 3.656 1 67.38 94 ASN A N 1
ATOM 746 C CA . ASN A 1 94 ? 17.797 -17.594 4.797 1 67.38 94 ASN A CA 1
ATOM 747 C C . ASN A 1 94 ? 16.312 -17.859 4.633 1 67.38 94 ASN A C 1
ATOM 749 O O . ASN A 1 94 ? 15.531 -17.641 5.566 1 67.38 94 ASN A O 1
ATOM 753 N N . GLY A 1 95 ? 15.961 -18.297 3.516 1 66.38 95 GLY A N 1
ATOM 754 C CA . GLY A 1 95 ? 14.562 -18.641 3.283 1 66.38 95 GLY A CA 1
ATOM 755 C C . GLY A 1 95 ? 13.648 -17.438 3.258 1 66.38 95 GLY A C 1
ATOM 756 O O . GLY A 1 95 ? 12.508 -17.5 3.705 1 66.38 95 GLY A O 1
ATOM 757 N N . VAL A 1 96 ? 14.203 -16.312 2.883 1 66.25 96 VAL A N 1
ATOM 758 C CA . VAL A 1 96 ? 13.438 -15.07 2.873 1 66.25 96 VAL A CA 1
ATOM 759 C C . VAL A 1 96 ? 12.438 -15.086 1.724 1 66.25 96 VAL A C 1
ATOM 761 O O . VAL A 1 96 ? 12.781 -15.438 0.593 1 66.25 96 VAL A O 1
ATOM 764 N N . GLY A 1 97 ? 11.141 -14.781 1.981 1 69.44 97 GLY A N 1
ATOM 765 C CA . GLY A 1 97 ? 10.102 -14.672 0.972 1 69.44 97 GLY A CA 1
ATOM 766 C C . GLY A 1 97 ? 10.289 -13.492 0.042 1 69.44 97 GLY A C 1
ATOM 767 O O . GLY A 1 97 ? 11.016 -12.547 0.365 1 69.44 97 GLY A O 1
ATOM 768 N N . ILE A 1 98 ? 9.742 -13.602 -1.137 1 66.38 98 ILE A N 1
ATOM 769 C CA . ILE A 1 98 ? 9.883 -12.609 -2.197 1 66.38 98 ILE A CA 1
ATOM 770 C C . ILE A 1 98 ? 9.531 -11.227 -1.656 1 66.38 98 ILE A C 1
ATOM 772 O O . ILE A 1 98 ? 10.273 -10.258 -1.872 1 66.38 98 ILE A O 1
ATOM 776 N N . GLY A 1 99 ? 8.391 -11.086 -1.015 1 66.75 99 GLY A N 1
ATOM 777 C CA . GLY A 1 99 ? 8.008 -9.797 -0.46 1 66.75 99 GLY A CA 1
ATOM 778 C C . GLY A 1 99 ? 9 -9.266 0.555 1 66.75 99 GLY A C 1
ATOM 779 O O . GLY A 1 99 ? 9.172 -8.055 0.688 1 66.75 99 GLY A O 1
ATOM 780 N N . GLN A 1 100 ? 9.656 -10.156 1.195 1 72.69 100 GLN A N 1
ATOM 781 C CA . GLN A 1 100 ? 10.602 -9.766 2.232 1 72.69 100 GLN A CA 1
ATOM 782 C C . GLN A 1 100 ? 11.93 -9.312 1.622 1 72.69 100 GLN A C 1
ATOM 784 O O . GLN A 1 100 ? 12.672 -8.555 2.24 1 72.69 100 GLN A O 1
ATOM 789 N N . ILE A 1 101 ? 12.18 -9.773 0.439 1 75.75 101 ILE A N 1
ATOM 790 C CA . ILE A 1 101 ? 13.43 -9.422 -0.221 1 75.75 101 ILE A CA 1
ATOM 791 C C . ILE A 1 101 ? 13.5 -7.91 -0.424 1 75.75 101 ILE A C 1
ATOM 793 O O . ILE A 1 101 ? 14.539 -7.289 -0.179 1 75.75 101 ILE A O 1
ATOM 797 N N . PHE A 1 102 ? 12.43 -7.355 -0.771 1 76.62 102 PHE A N 1
ATOM 798 C CA . PHE A 1 102 ? 12.398 -5.934 -1.089 1 76.62 102 PHE A CA 1
ATOM 799 C C . PHE A 1 102 ? 12.594 -5.094 0.168 1 76.62 102 PHE A C 1
ATOM 801 O O . PHE A 1 102 ? 13.289 -4.074 0.139 1 76.62 102 PHE A O 1
ATOM 808 N N . ARG A 1 103 ? 12 -5.566 1.177 1 72.19 103 ARG A N 1
ATOM 809 C CA . ARG A 1 103 ? 12.18 -4.887 2.457 1 72.19 103 ARG A CA 1
ATOM 810 C C . ARG A 1 103 ? 13.609 -5.027 2.957 1 72.19 103 ARG A C 1
ATOM 812 O O . ARG A 1 103 ? 14.203 -4.055 3.43 1 72.19 103 ARG A O 1
ATOM 819 N N . TYR A 1 104 ? 14.094 -6.215 2.785 1 73.81 104 TYR A N 1
ATOM 820 C CA . TYR A 1 104 ? 15.453 -6.488 3.232 1 73.81 104 TYR A CA 1
ATOM 821 C C . TYR A 1 104 ? 16.453 -5.613 2.488 1 73.81 104 TYR A C 1
ATOM 823 O O . TYR A 1 104 ? 17.422 -5.121 3.082 1 73.81 104 TYR A O 1
ATOM 831 N N . LEU A 1 105 ? 16.234 -5.426 1.306 1 76.56 105 LEU A N 1
ATOM 832 C CA . LEU A 1 105 ? 17.156 -4.656 0.477 1 76.56 105 LEU A CA 1
ATOM 833 C C . LEU A 1 105 ? 16.828 -3.166 0.544 1 76.56 105 LEU A C 1
ATOM 835 O O . LEU A 1 105 ? 17.531 -2.344 -0.048 1 76.56 105 LEU A O 1
ATOM 839 N N . ASP A 1 106 ? 15.805 -2.861 1.242 1 78.5 106 ASP A N 1
ATOM 840 C CA . ASP A 1 106 ? 15.383 -1.477 1.441 1 78.5 106 ASP A CA 1
ATOM 841 C C . ASP A 1 106 ? 15.18 -0.766 0.105 1 78.5 106 ASP A C 1
ATOM 843 O O . ASP A 1 106 ? 15.734 0.311 -0.122 1 78.5 106 ASP A O 1
ATOM 847 N N . ARG A 1 107 ? 14.523 -1.383 -0.817 1 78.81 107 ARG A N 1
ATOM 848 C CA . ARG A 1 107 ? 14.273 -0.831 -2.145 1 78.81 107 ARG A CA 1
ATOM 849 C C . ARG A 1 107 ? 12.789 -0.877 -2.488 1 78.81 107 ARG A C 1
ATOM 851 O O . ARG A 1 107 ? 12.094 -1.826 -2.121 1 78.81 107 ARG A O 1
ATOM 858 N N . LEU A 1 108 ? 12.391 0.106 -3.219 1 76.75 108 LEU A N 1
ATOM 859 C CA . LEU A 1 108 ? 11.039 0.103 -3.777 1 76.75 108 LEU A CA 1
ATOM 860 C C . LEU A 1 108 ? 11.016 -0.595 -5.133 1 76.75 108 LEU A C 1
ATOM 862 O O . LEU A 1 108 ? 11.648 -0.14 -6.082 1 76.75 108 LEU A O 1
ATOM 866 N N . PRO A 1 109 ? 10.312 -1.636 -5.199 1 83.44 109 PRO A N 1
ATOM 867 C CA . PRO A 1 109 ? 10.289 -2.299 -6.504 1 83.44 109 PRO A CA 1
ATOM 868 C C . PRO A 1 109 ? 9.445 -1.543 -7.531 1 83.44 109 PRO A C 1
ATOM 870 O O . PRO A 1 109 ? 8.484 -0.862 -7.168 1 83.44 109 PRO A O 1
ATOM 873 N N . SER A 1 110 ? 9.984 -1.615 -8.75 1 85.75 110 SER A N 1
ATOM 874 C CA . SER A 1 110 ? 9.086 -1.221 -9.828 1 85.75 110 SER A CA 1
ATOM 875 C C . SER A 1 110 ? 7.969 -2.242 -10.023 1 85.75 110 SER A C 1
ATOM 877 O O . SER A 1 110 ? 8.188 -3.445 -9.875 1 85.75 110 SER A O 1
ATOM 879 N N . PHE A 1 111 ? 6.855 -1.736 -10.336 1 87.31 111 PHE A N 1
ATOM 880 C CA . PHE A 1 111 ? 5.656 -2.553 -10.492 1 87.31 111 PHE A CA 1
ATOM 881 C C . PHE A 1 111 ? 5.086 -2.418 -11.898 1 87.31 111 PHE A C 1
ATOM 883 O O . PHE A 1 111 ? 4.891 -1.304 -12.391 1 87.31 111 PHE A O 1
ATOM 890 N N . ASP A 1 112 ? 4.879 -3.576 -12.555 1 88.5 112 ASP A N 1
ATOM 891 C CA . ASP A 1 112 ? 4.23 -3.598 -13.859 1 88.5 112 ASP A CA 1
ATOM 892 C C . ASP A 1 112 ? 3.09 -4.613 -13.891 1 88.5 112 ASP A C 1
ATOM 894 O O . ASP A 1 112 ? 3.32 -5.816 -13.75 1 88.5 112 ASP A O 1
ATOM 898 N N . LEU A 1 113 ? 1.944 -4.113 -14.047 1 89.38 113 LEU A N 1
ATOM 899 C CA . LEU A 1 113 ? 0.771 -4.969 -14.195 1 89.38 113 LEU A CA 1
ATOM 900 C C . LEU A 1 113 ? 0.63 -5.453 -15.641 1 89.38 113 LEU A C 1
ATOM 902 O O . LEU A 1 113 ? 0.477 -4.645 -16.562 1 89.38 113 LEU A O 1
ATOM 906 N N . HIS A 1 114 ? 0.682 -6.688 -15.805 1 88.88 114 HIS A N 1
ATOM 907 C CA . HIS A 1 114 ? 0.681 -7.258 -17.156 1 88.88 114 HIS A CA 1
ATOM 908 C C . HIS A 1 114 ? -0.73 -7.637 -17.594 1 88.88 114 HIS A C 1
ATOM 910 O O . HIS A 1 114 ? -1.043 -7.609 -18.781 1 88.88 114 HIS A O 1
ATOM 916 N N . GLY A 1 115 ? -1.447 -8.07 -16.609 1 88.19 115 GLY A N 1
ATOM 917 C CA . GLY A 1 115 ? -2.795 -8.516 -16.938 1 88.19 115 GLY A CA 1
ATOM 918 C C . GLY A 1 115 ? -3.658 -8.734 -15.711 1 88.19 115 GLY A C 1
ATOM 919 O O . GLY A 1 115 ? -3.141 -8.898 -14.602 1 88.19 115 GLY A O 1
ATOM 920 N N . LEU A 1 116 ? -4.91 -8.664 -15.961 1 92.19 116 LEU A N 1
ATOM 921 C CA . LEU A 1 116 ? -5.906 -8.969 -14.938 1 92.19 116 LEU A CA 1
ATOM 922 C C . LEU A 1 116 ? -7.168 -9.547 -15.562 1 92.19 116 LEU A C 1
ATOM 924 O O . LEU A 1 116 ? -7.383 -9.414 -16.766 1 92.19 116 LEU A O 1
ATOM 928 N N . GLY A 1 117 ? -7.91 -10.203 -14.781 1 89.44 117 GLY A N 1
ATOM 929 C CA . GLY A 1 117 ? -9.133 -10.797 -15.281 1 89.44 117 GLY A CA 1
ATOM 930 C C . GLY A 1 117 ? -10.031 -11.344 -14.188 1 89.44 117 GLY A C 1
ATOM 931 O O . GLY A 1 117 ? -9.719 -11.219 -13 1 89.44 117 GLY A O 1
ATOM 932 N N . ARG A 1 118 ? -11.164 -11.852 -14.672 1 90.5 118 ARG A N 1
ATOM 933 C CA . ARG A 1 118 ? -12.156 -12.398 -13.758 1 90.5 118 ARG A CA 1
ATOM 934 C C . ARG A 1 118 ? -12.844 -13.617 -14.367 1 90.5 118 ARG A C 1
ATOM 936 O O . ARG A 1 118 ? -13.07 -13.664 -15.578 1 90.5 118 ARG A O 1
ATOM 943 N N . THR A 1 119 ? -13.016 -14.523 -13.555 1 86.75 119 THR A N 1
ATOM 944 C CA . THR A 1 119 ? -13.938 -15.625 -13.844 1 86.75 119 THR A CA 1
ATOM 945 C C . THR A 1 119 ? -15.18 -15.539 -12.953 1 86.75 119 THR A C 1
ATOM 947 O O . THR A 1 119 ? -15.344 -14.578 -12.195 1 86.75 119 THR A O 1
ATOM 950 N N . LYS A 1 120 ? -15.992 -16.469 -13.117 1 85.88 120 LYS A N 1
ATOM 951 C CA . LYS A 1 120 ? -17.188 -16.516 -12.266 1 85.88 120 LYS A CA 1
ATOM 952 C C . LYS A 1 120 ? -16.797 -16.609 -10.789 1 85.88 120 LYS A C 1
ATOM 954 O O . LYS A 1 120 ? -17.438 -15.984 -9.938 1 85.88 120 LYS A O 1
ATOM 959 N N . ASN A 1 121 ? -15.711 -17.281 -10.539 1 90.94 121 ASN A N 1
ATOM 960 C CA . ASN A 1 121 ? -15.438 -17.609 -9.141 1 90.94 121 ASN A CA 1
ATOM 961 C C . ASN A 1 121 ? -14.172 -16.922 -8.648 1 90.94 121 ASN A C 1
ATOM 963 O O . ASN A 1 121 ? -13.891 -16.906 -7.445 1 90.94 121 ASN A O 1
ATOM 967 N N . THR A 1 122 ? -13.43 -16.391 -9.594 1 92.94 122 THR A N 1
ATOM 968 C CA . THR A 1 122 ? -12.156 -15.828 -9.18 1 92.94 122 THR A CA 1
ATOM 969 C C . THR A 1 122 ? -11.859 -14.539 -9.938 1 92.94 122 THR A C 1
ATOM 971 O O . THR A 1 122 ? -12.5 -14.25 -10.945 1 92.94 122 THR A O 1
ATOM 974 N N . PHE A 1 123 ? -10.992 -13.727 -9.43 1 93.75 123 PHE A N 1
ATOM 975 C CA . PHE A 1 123 ? -10.305 -12.672 -10.172 1 93.75 123 PHE A CA 1
ATOM 976 C C . PHE A 1 123 ? -8.797 -12.742 -9.93 1 93.75 123 PHE A C 1
ATOM 978 O O . PHE A 1 123 ? -8.344 -13.367 -8.977 1 93.75 123 PHE A O 1
ATOM 985 N N . TRP A 1 124 ? -8.062 -12.195 -10.875 1 93.94 124 TRP A N 1
ATOM 986 C CA . TRP A 1 124 ? -6.625 -12.453 -10.82 1 93.94 124 TRP A CA 1
ATOM 987 C C . TRP A 1 124 ? -5.84 -11.273 -11.391 1 93.94 124 TRP A C 1
ATOM 989 O O . TRP A 1 124 ? -6.406 -10.406 -12.062 1 93.94 124 TRP A O 1
ATOM 999 N N . ARG A 1 125 ? -4.617 -11.289 -11.023 1 94.25 125 ARG A N 1
ATOM 1000 C CA . ARG A 1 125 ? -3.66 -10.352 -11.594 1 94.25 125 ARG A CA 1
ATOM 1001 C C . ARG A 1 125 ? -2.33 -11.031 -11.891 1 94.25 125 ARG A C 1
ATOM 1003 O O . ARG A 1 125 ? -1.943 -11.977 -11.195 1 94.25 125 ARG A O 1
ATOM 1010 N N . GLU A 1 126 ? -1.722 -10.586 -12.961 1 92 126 GLU A N 1
ATOM 1011 C CA . GLU A 1 126 ? -0.344 -10.914 -13.305 1 92 126 GLU A CA 1
ATOM 1012 C C . GLU A 1 126 ? 0.531 -9.672 -13.359 1 92 126 GLU A C 1
ATOM 1014 O O . GLU A 1 126 ? 0.168 -8.672 -13.992 1 92 126 GLU A O 1
ATOM 1019 N N . TYR A 1 127 ? 1.627 -9.789 -12.672 1 91.31 127 TYR A N 1
ATOM 1020 C CA . TYR A 1 127 ? 2.467 -8.594 -12.609 1 91.31 127 TYR A CA 1
ATOM 1021 C C . TYR A 1 127 ? 3.924 -8.969 -12.359 1 91.31 127 TYR A C 1
ATOM 1023 O O . TYR A 1 127 ? 4.238 -10.133 -12.102 1 91.31 127 TYR A O 1
ATOM 1031 N N . SER A 1 128 ? 4.766 -7.957 -12.5 1 90.94 128 SER A N 1
ATOM 1032 C CA . SER A 1 128 ? 6.176 -8.109 -12.164 1 90.94 128 SER A CA 1
ATOM 1033 C C . SER A 1 128 ? 6.621 -7.062 -11.148 1 90.94 128 SER A C 1
ATOM 1035 O O . SER A 1 128 ? 6.102 -5.941 -11.141 1 90.94 128 SER A O 1
ATOM 1037 N N . LEU A 1 129 ? 7.43 -7.512 -10.305 1 89.5 129 LEU A N 1
ATOM 1038 C CA . LEU A 1 129 ? 8.195 -6.652 -9.406 1 89.5 129 LEU A CA 1
ATOM 1039 C C . LEU A 1 129 ? 9.688 -6.742 -9.703 1 89.5 129 LEU A C 1
ATOM 1041 O O . LEU A 1 129 ? 10.227 -7.84 -9.867 1 89.5 129 LEU A O 1
ATOM 1045 N N . ARG A 1 130 ? 10.297 -5.504 -9.742 1 89.12 130 ARG A N 1
ATOM 1046 C CA . ARG A 1 130 ? 11.711 -5.543 -10.102 1 89.12 130 ARG A CA 1
ATOM 1047 C C . ARG A 1 130 ? 12.523 -4.586 -9.234 1 89.12 130 ARG A C 1
ATOM 1049 O O . ARG A 1 130 ? 12.078 -3.473 -8.945 1 89.12 130 ARG A O 1
ATOM 1056 N N . ILE A 1 131 ? 13.578 -5.051 -8.805 1 85.81 131 ILE A N 1
ATOM 1057 C CA . ILE A 1 131 ? 14.68 -4.25 -8.281 1 85.81 131 ILE A CA 1
ATOM 1058 C C . ILE A 1 131 ? 15.992 -4.691 -8.93 1 85.81 131 ILE A C 1
ATOM 1060 O O . ILE A 1 131 ? 16.047 -5.75 -9.555 1 85.81 131 ILE A O 1
ATOM 1064 N N . PRO A 1 132 ? 17.016 -3.854 -8.789 1 86.44 132 PRO A N 1
ATOM 1065 C CA . PRO A 1 132 ? 18.281 -4.316 -9.352 1 86.44 132 PRO A CA 1
ATOM 1066 C C . PRO A 1 132 ? 18.703 -5.684 -8.812 1 86.44 132 PRO A C 1
ATOM 1068 O O . PRO A 1 132 ? 18.766 -5.883 -7.594 1 86.44 132 PRO A O 1
ATOM 1071 N N . GLY A 1 133 ? 18.828 -6.637 -9.719 1 88.38 133 GLY A N 1
ATOM 1072 C CA . GLY A 1 133 ? 19.328 -7.953 -9.359 1 88.38 133 GLY A CA 1
ATOM 1073 C C . GLY A 1 133 ? 18.219 -8.977 -9.148 1 88.38 133 GLY A C 1
ATOM 1074 O O . GLY A 1 133 ? 18.484 -10.164 -8.992 1 88.38 133 GLY A O 1
ATOM 1075 N N . VAL A 1 134 ? 17.031 -8.516 -9.125 1 89.62 134 VAL A N 1
ATOM 1076 C CA . VAL A 1 134 ? 15.945 -9.461 -8.883 1 89.62 134 VAL A CA 1
ATOM 1077 C C . VAL A 1 134 ? 14.734 -9.094 -9.742 1 89.62 134 VAL A C 1
ATOM 1079 O O . VAL A 1 134 ? 14.32 -7.934 -9.789 1 89.62 134 VAL A O 1
ATOM 1082 N N . ASP A 1 135 ? 14.25 -10.094 -10.414 1 88.88 135 ASP A N 1
ATOM 1083 C CA . ASP A 1 135 ? 13 -9.977 -11.148 1 88.88 135 ASP A CA 1
ATOM 1084 C C . ASP A 1 135 ? 11.984 -11.031 -10.688 1 88.88 135 ASP A C 1
ATOM 1086 O O . ASP A 1 135 ? 12.297 -12.219 -10.656 1 88.88 135 ASP A O 1
ATOM 1090 N N . CYS A 1 136 ? 10.828 -10.547 -10.398 1 89.75 136 CYS A N 1
ATOM 1091 C CA . CYS A 1 136 ? 9.773 -11.461 -9.969 1 89.75 136 CYS A CA 1
ATOM 1092 C C . CYS A 1 136 ? 8.531 -11.32 -10.844 1 89.75 136 CYS A C 1
ATOM 1094 O O . CYS A 1 136 ? 8.094 -10.203 -11.133 1 89.75 136 CYS A O 1
ATOM 1096 N N . ARG A 1 137 ? 8.047 -12.414 -11.289 1 89.88 137 ARG A N 1
ATOM 1097 C CA . ARG A 1 137 ? 6.758 -12.469 -11.961 1 89.88 137 ARG A CA 1
ATOM 1098 C C . ARG A 1 137 ? 5.746 -13.266 -11.141 1 89.88 137 ARG A C 1
ATOM 1100 O O . ARG A 1 137 ? 6.039 -14.375 -10.688 1 89.88 137 ARG A O 1
ATOM 1107 N N . LEU A 1 138 ? 4.621 -12.648 -10.914 1 91.75 138 LEU A N 1
ATOM 1108 C CA . LEU A 1 138 ? 3.652 -13.273 -10.023 1 91.75 138 LEU A CA 1
ATOM 1109 C C . LEU A 1 138 ? 2.287 -13.383 -10.688 1 91.75 138 LEU A C 1
ATOM 1111 O O . LEU A 1 138 ? 1.886 -12.5 -11.445 1 91.75 138 LEU A O 1
ATOM 1115 N N . LEU A 1 139 ? 1.672 -14.492 -10.469 1 92.12 139 LEU A N 1
ATOM 1116 C CA . LEU A 1 139 ? 0.246 -14.688 -10.711 1 92.12 139 LEU A CA 1
ATOM 1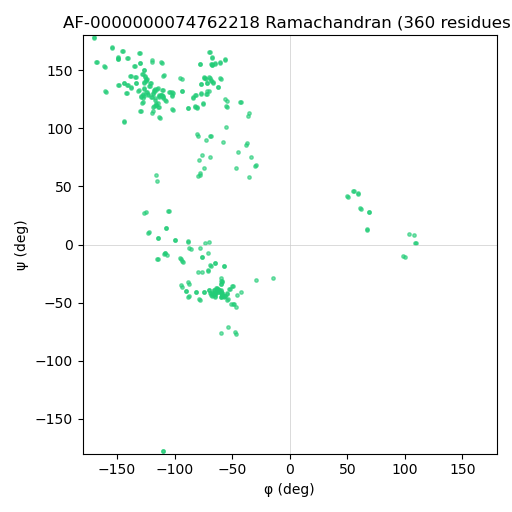117 C C . LEU A 1 139 ? -0.503 -14.906 -9.398 1 92.12 139 LEU A C 1
ATOM 1119 O O . LEU A 1 139 ? -0.211 -15.852 -8.664 1 92.12 139 LEU A O 1
ATOM 1123 N N . GLU A 1 140 ? -1.427 -13.977 -9.133 1 95.12 140 GLU A N 1
ATOM 1124 C CA . GLU A 1 140 ? -2.23 -14.07 -7.922 1 95.12 140 GLU A CA 1
ATOM 1125 C C . GLU A 1 140 ? -3.713 -14.219 -8.25 1 95.12 140 GLU A C 1
ATOM 1127 O O . GLU A 1 140 ? -4.242 -13.5 -9.102 1 95.12 140 GLU A O 1
ATOM 1132 N N . VAL A 1 141 ? -4.301 -15.164 -7.586 1 95 141 VAL A N 1
ATOM 1133 C CA . VAL A 1 141 ? -5.711 -15.461 -7.824 1 95 141 VAL A CA 1
ATOM 1134 C C . VAL A 1 141 ? -6.492 -15.328 -6.523 1 95 141 VAL A C 1
ATOM 1136 O O . VAL A 1 141 ? -6.051 -15.797 -5.473 1 95 141 VAL A O 1
ATOM 1139 N N . PHE A 1 142 ? -7.641 -14.703 -6.645 1 97.44 142 PHE A N 1
ATOM 1140 C CA . PHE A 1 142 ? -8.492 -14.406 -5.496 1 97.44 142 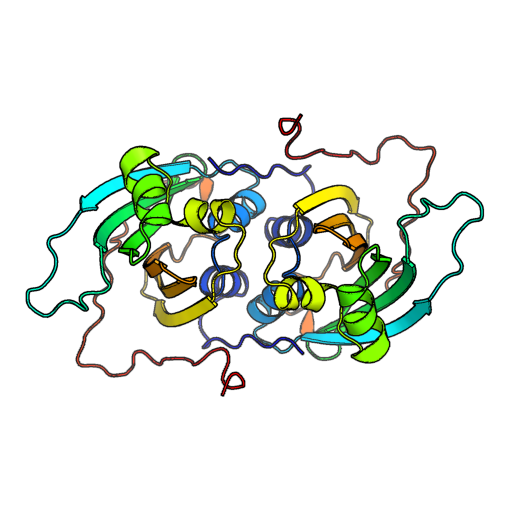PHE A CA 1
ATOM 1141 C C . PHE A 1 142 ? -9.906 -14.93 -5.715 1 97.44 142 PHE A C 1
ATOM 1143 O O . PHE A 1 142 ? -10.391 -14.961 -6.848 1 97.44 142 PHE A O 1
ATOM 1150 N N . PRO A 1 143 ? -10.57 -15.281 -4.629 1 96.31 143 PRO A N 1
ATOM 1151 C CA . PRO A 1 143 ? -11.992 -15.594 -4.801 1 96.31 143 PRO A CA 1
ATOM 1152 C C . PRO A 1 143 ? -12.828 -14.359 -5.148 1 96.31 143 PRO A C 1
ATOM 1154 O O . PRO A 1 143 ? -12.609 -13.281 -4.586 1 96.31 143 PRO A O 1
ATOM 1157 N N . SER A 1 144 ? -13.805 -14.508 -6.035 1 93.25 144 SER A N 1
ATOM 1158 C CA . SER A 1 144 ? -14.68 -13.398 -6.418 1 93.25 144 SER A CA 1
ATOM 1159 C C . SER A 1 144 ? -15.531 -12.93 -5.242 1 93.25 144 SER A C 1
ATOM 1161 O O . SER A 1 144 ? -16.047 -11.812 -5.246 1 93.25 144 SER A O 1
ATOM 1163 N N . THR A 1 145 ? -15.625 -13.727 -4.219 1 95.56 145 THR A N 1
ATOM 1164 C CA . THR A 1 145 ? -16.5 -13.438 -3.082 1 95.56 145 THR A CA 1
ATOM 1165 C C . THR A 1 145 ? -15.695 -12.844 -1.928 1 95.56 145 THR A C 1
ATOM 1167 O O . THR A 1 145 ? -16.234 -12.617 -0.842 1 95.56 145 THR A O 1
ATOM 1170 N N . LEU A 1 146 ? -14.43 -12.594 -2.09 1 96.31 146 LEU A N 1
ATOM 1171 C CA . LEU A 1 146 ? -13.5 -12.242 -1.025 1 96.31 146 LEU A CA 1
ATOM 1172 C C . LEU A 1 146 ? -14.055 -11.117 -0.165 1 96.31 146 LEU A C 1
ATOM 1174 O O . LEU A 1 146 ? -13.875 -11.109 1.056 1 96.31 146 LEU A O 1
ATOM 1178 N N . PHE A 1 147 ? -14.758 -10.18 -0.741 1 95.19 147 PHE A N 1
ATOM 1179 C CA . PHE A 1 147 ? -15.164 -8.992 0.003 1 95.19 147 PHE A CA 1
ATOM 1180 C C . PHE A 1 147 ? -16.656 -9.031 0.304 1 95.19 147 PHE A C 1
ATOM 1182 O O . PHE A 1 147 ? -17.25 -8.008 0.647 1 95.19 147 PHE A O 1
ATOM 1189 N N . ASP A 1 148 ? -17.219 -10.148 0.132 1 93.06 148 ASP A N 1
ATOM 1190 C CA . ASP A 1 148 ? -18.609 -10.328 0.581 1 93.06 148 ASP A CA 1
ATOM 1191 C C . ASP A 1 148 ? -18.703 -10.219 2.102 1 93.06 148 ASP A C 1
ATOM 1193 O O . ASP A 1 148 ? -17.734 -10.484 2.812 1 93.06 148 ASP A O 1
ATOM 1197 N N . ASP A 1 149 ? -19.844 -9.898 2.494 1 91.25 149 ASP A N 1
ATOM 1198 C CA . ASP A 1 149 ? -20.094 -9.766 3.926 1 91.25 149 ASP A CA 1
ATOM 1199 C C . ASP A 1 149 ? -19.734 -11.055 4.668 1 91.25 149 ASP A C 1
ATOM 1201 O O . ASP A 1 149 ? -20.188 -12.133 4.281 1 91.25 149 ASP A O 1
ATOM 1205 N N . HIS A 1 150 ? -18.875 -10.969 5.672 1 91.81 150 HIS A N 1
ATOM 1206 C CA . HIS A 1 150 ? -18.484 -12.039 6.586 1 91.81 150 HIS A CA 1
ATOM 1207 C C . HIS A 1 150 ? -17.828 -13.195 5.836 1 91.81 150 HIS A C 1
ATOM 1209 O O . HIS A 1 150 ? -18.031 -14.359 6.188 1 91.81 150 HIS A O 1
ATOM 1215 N N . TRP A 1 151 ? -17.188 -12.898 4.809 1 94.62 151 TRP A N 1
ATOM 1216 C CA . TRP A 1 151 ? -16.531 -13.898 3.971 1 94.62 151 TRP A CA 1
ATOM 1217 C C . TRP A 1 151 ? -15.625 -14.797 4.805 1 94.62 151 TRP A C 1
ATOM 1219 O O . TRP A 1 151 ? -15.602 -16.016 4.605 1 94.62 151 TRP A O 1
ATOM 1229 N N . ILE A 1 152 ? -14.969 -14.297 5.742 1 92.94 152 ILE A N 1
ATOM 1230 C CA . ILE A 1 152 ? -13.953 -15.023 6.492 1 92.94 152 ILE A CA 1
ATOM 1231 C C . ILE A 1 152 ? -14.609 -16.078 7.383 1 92.94 152 ILE A C 1
ATOM 1233 O O . ILE A 1 152 ? -13.969 -17.047 7.789 1 92.94 152 ILE A O 1
ATOM 1237 N N . GLU A 1 153 ? -15.852 -15.852 7.672 1 91.75 153 GLU A N 1
ATOM 1238 C CA . GLU A 1 153 ? -16.594 -16.766 8.531 1 91.75 153 GLU A CA 1
ATOM 1239 C C . GLU A 1 153 ? -17.344 -17.812 7.715 1 91.75 153 GLU A C 1
ATOM 1241 O O . GLU A 1 153 ? -17.812 -18.812 8.258 1 91.75 153 GLU A O 1
ATOM 1246 N N . LYS A 1 154 ? -17.484 -17.656 6.484 1 91.69 154 LYS A N 1
ATOM 1247 C CA . LYS A 1 154 ? -18.203 -18.578 5.613 1 91.69 154 LYS A CA 1
ATOM 1248 C C . LYS A 1 154 ? -17.359 -19.797 5.289 1 91.69 154 LYS A C 1
ATOM 1250 O O . LYS A 1 154 ? -16.125 -19.75 5.359 1 91.69 154 LYS A O 1
ATOM 1255 N N . PRO A 1 155 ? -17.984 -20.844 4.98 1 89.88 155 PRO A N 1
ATOM 1256 C CA . PRO A 1 155 ? -17.234 -22.047 4.613 1 89.88 155 PRO A CA 1
ATOM 1257 C C . PRO A 1 155 ? -16.344 -21.828 3.389 1 89.88 155 PRO A C 1
ATOM 1259 O O . PRO A 1 155 ? -16.609 -20.938 2.576 1 89.88 155 PRO A O 1
ATOM 1262 N N . GLU A 1 156 ? -15.344 -22.656 3.336 1 88 156 GLU A N 1
ATOM 1263 C CA . GLU A 1 156 ? -14.422 -22.562 2.203 1 88 156 GLU A CA 1
ATOM 1264 C C . GLU A 1 156 ? -15.125 -22.938 0.9 1 88 156 GLU A C 1
ATOM 1266 O O . GLU A 1 156 ? -15.938 -23.875 0.869 1 88 156 GLU A O 1
ATOM 1271 N N . GLU A 1 157 ? -14.781 -22.188 -0.059 1 84 157 GLU A N 1
ATOM 1272 C CA . GLU A 1 157 ? -15.305 -22.469 -1.392 1 84 157 GLU A CA 1
ATOM 1273 C C . GLU A 1 157 ? -14.32 -23.312 -2.197 1 84 157 GLU A C 1
ATOM 1275 O O . GLU A 1 157 ? -13.109 -23.25 -1.973 1 84 157 GLU A O 1
ATOM 1280 N N . ASP A 1 158 ? -14.945 -24.219 -2.996 1 84.88 158 ASP A N 1
ATOM 1281 C CA . ASP A 1 158 ? -14.109 -24.984 -3.916 1 84.88 158 ASP A CA 1
ATOM 1282 C C . ASP A 1 158 ? -13.781 -24.172 -5.168 1 84.88 158 ASP A C 1
ATOM 1284 O O . ASP A 1 158 ? -14.594 -24.078 -6.082 1 84.88 158 ASP A O 1
ATOM 1288 N N . ILE A 1 159 ? -12.656 -23.547 -5.121 1 87.19 159 ILE A N 1
ATOM 1289 C CA . ILE A 1 159 ? -12.258 -22.703 -6.242 1 87.19 159 ILE A CA 1
ATOM 1290 C C . ILE A 1 159 ? -10.977 -23.266 -6.871 1 87.19 159 ILE A C 1
ATOM 1292 O O . ILE A 1 159 ? -10.109 -23.797 -6.168 1 87.19 159 ILE A O 1
ATOM 1296 N N . SER A 1 160 ? -11.031 -23.359 -8.211 1 86.69 160 SER A N 1
ATOM 1297 C CA . SER A 1 160 ? -9.797 -23.641 -8.93 1 86.69 160 SER A CA 1
ATOM 1298 C C . SER A 1 160 ? -8.914 -22.406 -9.031 1 86.69 160 SER A C 1
ATOM 1300 O O . SER A 1 160 ? -9.383 -21.328 -9.43 1 86.69 160 SER A O 1
ATOM 1302 N N . TRP A 1 161 ? -7.691 -22.531 -8.695 1 89.44 161 TRP A N 1
ATOM 1303 C CA . TRP A 1 161 ? -6.754 -21.422 -8.734 1 89.44 161 TRP A CA 1
ATOM 1304 C C . TRP A 1 161 ? -6.09 -21.312 -10.102 1 89.44 161 TRP A C 1
ATOM 1306 O O . TRP A 1 161 ? -5.23 -20.453 -10.32 1 89.44 161 TRP A O 1
ATOM 1316 N N . GLU A 1 162 ? -6.5 -22.172 -10.984 1 85.62 162 GLU A N 1
ATOM 1317 C CA . GLU A 1 162 ? -5.891 -22.188 -12.312 1 85.62 162 GLU A CA 1
ATOM 1318 C C . GLU A 1 162 ? -6.5 -21.125 -13.211 1 85.62 162 GLU A C 1
ATOM 1320 O O . GLU A 1 162 ? -7.715 -20.906 -13.203 1 85.62 162 GLU A O 1
ATOM 1325 N N . VAL A 1 163 ? -5.625 -20.328 -13.805 1 82.44 163 VAL A N 1
ATOM 1326 C CA . VAL A 1 163 ? -6.027 -19.312 -14.773 1 82.44 163 VAL A CA 1
ATOM 1327 C C . VAL A 1 163 ? -5.508 -19.672 -16.156 1 82.44 163 VAL A C 1
ATOM 1329 O O . VAL A 1 163 ? -4.324 -19.984 -16.328 1 82.44 163 VAL A O 1
ATOM 1332 N N . GLU A 1 164 ? -6.477 -20.094 -17.094 1 66.06 164 GLU A N 1
ATOM 1333 C CA . GLU A 1 164 ? -6.055 -20.297 -18.469 1 66.06 164 GLU A CA 1
ATOM 1334 C C . GLU A 1 164 ? -5.688 -18.984 -19.141 1 66.06 164 GLU A C 1
ATOM 1336 O O . GLU A 1 164 ? -6.562 -18.156 -19.422 1 66.06 164 GLU A O 1
ATOM 1341 N N . LEU A 1 165 ? -4.508 -18.719 -19.078 1 58.5 165 LEU A N 1
ATOM 1342 C CA . LEU A 1 165 ? -4.066 -17.5 -19.75 1 58.5 165 LEU A CA 1
ATOM 1343 C C . LEU A 1 165 ? -3.955 -17.719 -21.25 1 58.5 165 LEU A C 1
ATOM 1345 O O . LEU A 1 165 ? -3.273 -18.641 -21.703 1 58.5 165 LEU A O 1
ATOM 1349 N N . SER A 1 166 ? -5.176 -18.141 -22.047 1 48.41 166 SER A N 1
ATOM 1350 C CA . SER A 1 166 ? -5.098 -18.406 -23.469 1 48.41 166 SER A CA 1
ATOM 1351 C C . SER A 1 166 ? -4.098 -17.469 -24.156 1 48.41 166 SER A C 1
ATOM 1353 O O . SER A 1 166 ? -4.137 -16.25 -23.953 1 48.41 166 SER A O 1
ATOM 1355 N N . LEU A 1 167 ? -3.059 -17.984 -24.625 1 42.22 167 LEU A N 1
ATOM 1356 C CA . LEU A 1 167 ? -2.197 -17.281 -25.562 1 42.22 167 LEU A CA 1
ATOM 1357 C C . LEU A 1 167 ? -3.02 -16.656 -26.688 1 42.22 167 LEU A C 1
ATOM 1359 O O . LEU A 1 167 ? -2.512 -15.828 -27.453 1 42.22 167 LEU A O 1
ATOM 1363 N N . GLU A 1 168 ? -3.955 -17.344 -27.453 1 36.31 168 GLU A N 1
ATOM 1364 C CA . GLU A 1 168 ? -4.672 -16.859 -28.625 1 36.31 168 GLU A CA 1
ATOM 1365 C C . GLU A 1 168 ? -5.5 -15.625 -28.297 1 36.31 168 GLU A C 1
ATOM 1367 O O . GLU A 1 168 ? -5.723 -14.773 -29.172 1 36.31 168 GLU A O 1
ATOM 1372 N N . ASP A 1 169 ? -6.711 -15.859 -27.578 1 35.09 169 ASP A N 1
ATOM 1373 C CA . ASP A 1 169 ? -7.648 -14.75 -27.422 1 35.09 169 ASP A CA 1
ATOM 1374 C C . ASP A 1 169 ? -6.969 -13.539 -26.781 1 35.09 169 ASP A C 1
ATOM 1376 O O . ASP A 1 169 ? -6.422 -13.633 -25.688 1 35.09 169 ASP A O 1
ATOM 1380 N N . ASP A 1 170 ? -6.645 -12.656 -27.5 1 34.03 170 ASP A N 1
ATOM 1381 C CA . ASP A 1 170 ? -6.227 -11.258 -27.531 1 34.03 170 ASP A CA 1
ATOM 1382 C C . ASP A 1 170 ? -6.824 -10.477 -26.375 1 34.03 170 ASP A C 1
ATOM 1384 O O . ASP A 1 170 ? -6.637 -9.258 -26.266 1 34.03 170 ASP A O 1
ATOM 1388 N N . LYS A 1 171 ? -7.996 -10.875 -25.938 1 32.09 171 LYS A N 1
ATOM 1389 C CA . LYS A 1 171 ? -8.812 -9.977 -25.125 1 32.09 171 LYS A CA 1
ATOM 1390 C C . LYS A 1 171 ? -8.305 -9.938 -23.688 1 32.09 171 LYS A C 1
ATOM 1392 O O . LYS A 1 171 ? -9.062 -10.203 -22.75 1 32.09 171 LYS A O 1
ATOM 1397 N N . ILE A 1 172 ? -7.367 -10.594 -23.203 1 34.88 172 ILE A N 1
ATOM 1398 C CA . ILE A 1 172 ? -6.676 -10.008 -22.062 1 34.88 172 ILE A CA 1
ATOM 1399 C C . ILE A 1 172 ? -6.73 -8.484 -22.156 1 34.88 172 ILE A C 1
ATOM 1401 O O . ILE A 1 172 ? -6.227 -7.895 -23.109 1 34.88 172 ILE A O 1
ATOM 1405 N N . ALA A 1 173 ? -7.902 -8.008 -22.016 1 34.25 173 ALA A N 1
ATOM 1406 C CA . ALA A 1 173 ? -7.793 -6.555 -22.031 1 34.25 173 ALA A CA 1
ATOM 1407 C C . ALA A 1 173 ? -6.656 -6.082 -21.125 1 34.25 173 ALA A C 1
ATOM 1409 O O . ALA A 1 173 ? -6.691 -6.293 -19.906 1 34.25 173 ALA A O 1
ATOM 1410 N N . TRP A 1 174 ? -5.43 -6.387 -21.453 1 34.47 174 TRP A N 1
ATOM 1411 C CA . TRP A 1 174 ? -4.312 -5.613 -20.922 1 34.47 174 TRP A CA 1
ATOM 1412 C C . TRP A 1 174 ? -4.73 -4.172 -20.641 1 34.47 174 TRP A C 1
ATOM 1414 O O . TRP A 1 174 ? -5.242 -3.488 -21.531 1 34.47 174 TRP A O 1
ATOM 1424 N N . ILE A 1 175 ? -5.445 -3.963 -19.828 1 34.47 175 ILE A N 1
ATOM 1425 C CA . ILE A 1 175 ? -5.586 -2.529 -19.594 1 34.47 175 ILE A CA 1
ATOM 1426 C C . ILE A 1 175 ? -4.305 -1.975 -18.984 1 34.47 175 ILE A C 1
ATOM 1428 O O . ILE A 1 175 ? -3.912 -2.381 -17.875 1 34.47 175 ILE A O 1
ATOM 1432 N N . ASN A 1 176 ? -3.283 -1.846 -19.859 1 32.88 176 ASN A N 1
ATOM 1433 C CA . ASN A 1 176 ? -2.162 -1.035 -19.391 1 32.88 176 ASN A CA 1
ATOM 1434 C C . ASN A 1 176 ? -2.639 0.163 -18.578 1 32.88 176 ASN A C 1
ATOM 1436 O O . ASN A 1 176 ? -3.285 1.066 -19.109 1 32.88 176 ASN A O 1
ATOM 1440 N N . PRO A 1 177 ? -2.828 -0.036 -17.422 1 31.73 177 PRO A N 1
ATOM 1441 C CA . PRO A 1 177 ? -3.318 1.197 -16.812 1 31.73 177 PRO A CA 1
ATOM 1442 C C . PRO A 1 177 ? -2.502 2.424 -17.203 1 31.73 177 PRO A C 1
ATOM 1444 O O . PRO A 1 177 ? -3.059 3.51 -17.391 1 31.73 177 PRO A O 1
ATOM 1447 N N . ASN A 1 178 ? -1.209 2.686 -16.594 1 32.22 178 ASN A N 1
ATOM 1448 C CA . ASN A 1 178 ? -0.451 3.854 -17.031 1 32.22 178 ASN A CA 1
ATOM 1449 C C . ASN A 1 178 ? 0.196 3.621 -18.391 1 32.22 178 ASN A C 1
ATOM 1451 O O . ASN A 1 178 ? 1.213 2.932 -18.5 1 32.22 178 ASN A O 1
ATOM 1455 N N . PRO A 1 179 ? -0.509 3.688 -19.516 1 31.23 179 PRO A N 1
ATOM 1456 C CA . PRO A 1 179 ? 0.117 3.777 -20.828 1 31.23 179 PRO A CA 1
ATOM 1457 C C . PRO A 1 179 ? 1.301 4.742 -20.859 1 31.23 179 PRO A C 1
ATOM 1459 O O . PRO A 1 179 ? 2.158 4.648 -21.734 1 31.23 179 PRO A O 1
ATOM 1462 N N . GLU A 1 180 ? 1.17 5.934 -20.172 1 29.8 180 GLU A N 1
ATOM 1463 C CA . GLU A 1 180 ? 2.164 6.988 -20.359 1 29.8 180 GLU A CA 1
ATOM 1464 C C . GLU A 1 180 ? 3.496 6.613 -19.719 1 29.8 180 GLU A C 1
ATOM 1466 O O . GLU A 1 180 ? 4.445 7.398 -19.75 1 29.8 180 GLU A O 1
ATOM 1471 N N . ILE A 1 181 ? 3.855 5.664 -18.984 1 23.36 181 ILE A N 1
ATOM 1472 C CA . ILE A 1 181 ? 5.297 5.504 -18.844 1 23.36 181 ILE A CA 1
ATOM 1473 C C . ILE A 1 181 ? 5.863 4.781 -20.062 1 23.36 181 ILE A C 1
ATOM 1475 O O . ILE A 1 181 ? 5.676 3.572 -20.219 1 23.36 181 ILE A O 1
ATOM 1479 N N . LYS A 1 182 ? 5.699 5.293 -21.203 1 22.44 182 LYS A N 1
ATOM 1480 C CA . LYS A 1 182 ? 6.668 5.16 -22.281 1 22.44 182 LYS A CA 1
ATOM 1481 C C . LYS A 1 182 ? 8.039 5.699 -21.875 1 22.44 182 LYS A C 1
ATOM 1483 O O . LYS A 1 182 ? 8.133 6.77 -21.266 1 22.44 182 LYS A O 1
ATOM 1488 N N . ASP B 1 1 ? 4.535 -14.109 8.844 1 76.31 1 ASP B N 1
ATOM 1489 C CA . ASP B 1 1 ? 3.219 -13.68 9.305 1 76.31 1 ASP B CA 1
ATOM 1490 C C . ASP B 1 1 ? 3.113 -12.156 9.32 1 76.31 1 ASP B C 1
ATOM 1492 O O . ASP B 1 1 ? 4.086 -11.461 9.625 1 76.31 1 ASP B O 1
ATOM 1496 N N . THR B 1 2 ? 2.027 -11.719 8.734 1 77.56 2 THR B N 1
ATOM 1497 C CA . THR B 1 2 ? 1.738 -10.289 8.742 1 77.56 2 THR B CA 1
ATOM 1498 C C . THR B 1 2 ? 0.461 -10 9.523 1 77.56 2 THR B C 1
ATOM 1500 O O . THR B 1 2 ? -0.579 -10.609 9.273 1 77.56 2 THR B O 1
ATOM 1503 N N . THR B 1 3 ? 0.656 -9.148 10.609 1 78.75 3 THR B N 1
ATOM 1504 C CA . THR B 1 3 ? -0.502 -8.812 11.43 1 78.75 3 THR B CA 1
ATOM 1505 C C . THR B 1 3 ? -0.629 -7.301 11.594 1 78.75 3 THR B C 1
ATOM 1507 O O . THR B 1 3 ? 0.341 -6.629 11.938 1 78.75 3 THR B O 1
ATOM 1510 N N . LEU B 1 4 ? -1.752 -6.832 11.18 1 78.5 4 LEU B N 1
ATOM 1511 C CA . LEU B 1 4 ? -2.182 -5.484 11.531 1 78.5 4 LEU B CA 1
ATOM 1512 C C . LEU B 1 4 ? -3.479 -5.516 12.328 1 78.5 4 LEU B C 1
ATOM 1514 O O . LEU B 1 4 ? -4.473 -6.094 11.883 1 78.5 4 LEU B O 1
ATOM 1518 N N . HIS B 1 5 ? -3.365 -5.078 13.555 1 83.44 5 HIS B N 1
ATOM 1519 C CA . HIS B 1 5 ? -4.562 -5.066 14.391 1 83.44 5 HIS B CA 1
ATOM 1520 C C . HIS B 1 5 ? -4.902 -3.648 14.844 1 83.44 5 HIS B C 1
ATOM 1522 O O . HIS B 1 5 ? -4.082 -2.977 15.469 1 83.44 5 HIS B O 1
ATOM 1528 N N . LEU B 1 6 ? -6.031 -3.268 14.422 1 86.56 6 LEU B N 1
ATOM 1529 C CA . LEU B 1 6 ? -6.543 -1.961 14.828 1 86.56 6 LEU B CA 1
ATOM 1530 C C . LEU B 1 6 ? -7.742 -2.107 15.758 1 86.56 6 LEU B C 1
ATOM 1532 O O . LEU B 1 6 ? -8.359 -3.174 15.812 1 86.56 6 LEU B O 1
ATOM 1536 N N . PRO B 1 7 ? -7.98 -1.054 16.562 1 86 7 PRO B N 1
ATOM 1537 C CA . PRO B 1 7 ? -9.188 -1.09 17.375 1 86 7 PRO B CA 1
ATOM 1538 C C . PRO B 1 7 ? -10.461 -1.289 16.562 1 86 7 PRO B C 1
ATOM 1540 O O . PRO B 1 7 ? -10.461 -1.036 15.352 1 86 7 PRO B O 1
ATOM 1543 N N . GLU B 1 8 ? -11.492 -1.752 17.234 1 85.56 8 GLU B N 1
ATOM 1544 C CA . GLU B 1 8 ? -12.789 -1.919 16.594 1 85.56 8 GLU B CA 1
ATOM 1545 C C . GLU B 1 8 ? -13.398 -0.569 16.219 1 85.56 8 GLU B C 1
ATOM 1547 O O . GLU B 1 8 ? -12.953 0.472 16.703 1 85.56 8 GLU B O 1
ATOM 1552 N N . GLY B 1 9 ? -14.328 -0.593 15.336 1 89.31 9 GLY B N 1
ATOM 1553 C CA . GLY B 1 9 ? -15.047 0.63 15.023 1 89.31 9 GLY B CA 1
ATOM 1554 C C . GLY B 1 9 ? -14.711 1.181 13.648 1 89.31 9 GLY B C 1
ATOM 1555 O O . GLY B 1 9 ? -15.227 2.227 13.25 1 89.31 9 GLY B O 1
ATOM 1556 N N . PHE B 1 10 ? -13.891 0.467 13.008 1 92.56 10 PHE B N 1
ATOM 1557 C CA . PHE B 1 10 ? -13.539 0.839 11.641 1 92.56 10 PHE B CA 1
ATOM 1558 C C . PHE B 1 10 ? -13.867 -0.287 10.672 1 92.56 10 PHE B C 1
ATOM 1560 O O . PHE B 1 10 ? -13.695 -1.464 10.992 1 92.56 10 PHE B O 1
ATOM 1567 N N . THR B 1 11 ? -14.398 0.095 9.516 1 92.69 11 THR B N 1
ATOM 1568 C CA . THR B 1 11 ? -14.633 -0.897 8.477 1 92.69 11 THR B CA 1
ATOM 1569 C C . THR B 1 11 ? -13.312 -1.392 7.895 1 92.69 11 THR B C 1
ATOM 1571 O O . THR B 1 11 ? -12.258 -0.803 8.148 1 92.69 11 THR B O 1
ATOM 1574 N N . GLY B 1 12 ? -13.328 -2.445 7.18 1 92.81 12 GLY B N 1
ATOM 1575 C CA . GLY B 1 12 ? -12.133 -2.969 6.539 1 92.81 12 GLY B CA 1
ATOM 1576 C C . GLY B 1 12 ? -11.43 -1.945 5.668 1 92.81 12 GLY B C 1
ATOM 1577 O O . GLY B 1 12 ? -10.203 -1.811 5.727 1 92.81 12 GLY B O 1
ATOM 1578 N N . PHE B 1 13 ? -12.156 -1.191 4.918 1 93.25 13 PHE B N 1
ATOM 1579 C CA . PHE B 1 13 ? -11.57 -0.196 4.027 1 93.25 13 PHE B CA 1
ATOM 1580 C C . PHE B 1 13 ? -10.914 0.924 4.824 1 93.25 13 PHE B C 1
ATOM 1582 O O . PHE B 1 13 ? -9.828 1.388 4.469 1 93.25 13 PHE B O 1
ATOM 1589 N N . GLU B 1 14 ? -11.656 1.315 5.816 1 94.19 14 GLU B N 1
ATOM 1590 C CA . GLU B 1 14 ? -11.086 2.363 6.66 1 94.19 14 GLU B CA 1
ATOM 1591 C C . GLU B 1 14 ? -9.773 1.91 7.289 1 94.19 14 GLU B C 1
ATOM 1593 O O . GLU B 1 14 ? -8.812 2.682 7.359 1 94.19 14 GLU B O 1
ATOM 1598 N N . ARG B 1 15 ? -9.711 0.657 7.699 1 94 15 ARG B N 1
ATOM 1599 C CA . ARG B 1 15 ? -8.484 0.138 8.289 1 94 15 ARG B CA 1
ATOM 1600 C C . ARG B 1 15 ? -7.348 0.136 7.277 1 94 15 ARG B C 1
ATOM 1602 O O . ARG B 1 15 ? -6.191 0.38 7.633 1 94 15 ARG B O 1
ATOM 1609 N N . ILE B 1 16 ? -7.637 -0.161 6.074 1 94.25 16 ILE B N 1
ATOM 1610 C CA . ILE B 1 16 ? -6.629 -0.118 5.02 1 94.25 16 ILE B CA 1
ATOM 1611 C C . ILE B 1 16 ? -6.055 1.292 4.91 1 94.25 16 ILE B C 1
ATOM 1613 O O . ILE B 1 16 ? -4.836 1.47 4.848 1 94.25 16 ILE B O 1
ATOM 1617 N N . LEU B 1 17 ? -6.926 2.287 4.93 1 95 17 LEU B N 1
ATOM 1618 C CA . LEU B 1 17 ? -6.457 3.666 4.836 1 95 17 LEU B CA 1
ATOM 1619 C C . LEU B 1 17 ? -5.633 4.043 6.062 1 95 17 LEU B C 1
ATOM 1621 O O . LEU B 1 17 ? -4.59 4.688 5.941 1 95 17 LEU B O 1
ATOM 1625 N N . LEU B 1 18 ? -6.074 3.578 7.199 1 93.88 18 LEU B N 1
ATOM 1626 C CA . LEU B 1 18 ? -5.449 3.949 8.461 1 93.88 18 LEU B CA 1
ATOM 1627 C C . LEU B 1 18 ? -4.059 3.34 8.586 1 93.88 18 LEU B C 1
ATOM 1629 O O . LEU B 1 18 ? -3.227 3.824 9.359 1 93.88 18 LEU B O 1
ATOM 1633 N N . THR B 1 19 ? -3.803 2.324 7.773 1 90.38 19 THR B N 1
ATOM 1634 C CA . THR B 1 19 ? -2.512 1.653 7.883 1 90.38 19 THR B CA 1
ATOM 1635 C C . THR B 1 19 ? -1.69 1.854 6.613 1 90.38 19 THR B C 1
ATOM 1637 O O . THR B 1 19 ? -0.618 1.265 6.461 1 90.38 19 THR B O 1
ATOM 1640 N N . ALA B 1 20 ? -2.209 2.652 5.73 1 88.75 20 ALA B N 1
ATOM 1641 C CA . ALA B 1 20 ? -1.475 2.938 4.5 1 88.75 20 ALA B CA 1
ATOM 1642 C C . ALA B 1 20 ? -0.153 3.639 4.801 1 88.75 20 ALA B C 1
ATOM 1644 O O . ALA B 1 20 ? -0.097 4.543 5.637 1 88.75 20 ALA B O 1
ATOM 1645 N N . ASN B 1 21 ? 0.887 3.25 4.188 1 80.06 21 ASN B N 1
ATOM 1646 C CA . ASN B 1 21 ? 2.213 3.764 4.512 1 80.06 21 ASN B CA 1
ATOM 1647 C C . ASN B 1 21 ? 2.805 4.555 3.348 1 80.06 21 ASN B C 1
ATOM 1649 O O . ASN B 1 21 ? 3.951 4.324 2.955 1 80.06 21 ASN B O 1
ATOM 1653 N N . GLY B 1 22 ? 2.051 5.516 2.922 1 74 22 GLY B N 1
ATOM 1654 C CA . GLY B 1 22 ? 2.566 6.414 1.901 1 74 22 GLY B CA 1
ATOM 1655 C C . GLY B 1 22 ? 1.931 6.199 0.541 1 74 22 GLY B C 1
ATOM 1656 O O . GLY B 1 22 ? 2.369 6.781 -0.454 1 74 22 GLY B O 1
ATOM 1657 N N . ASN B 1 23 ? 0.972 5.418 0.497 1 81.06 23 ASN B N 1
ATOM 1658 C CA . ASN B 1 23 ? 0.36 5.137 -0.797 1 81.06 23 ASN B CA 1
ATOM 1659 C C . ASN B 1 23 ? -1.139 5.422 -0.783 1 81.06 23 ASN B C 1
ATOM 1661 O O . ASN B 1 23 ? -1.903 4.789 -1.514 1 81.06 23 ASN B O 1
ATOM 1665 N N . LEU B 1 24 ? -1.503 6.32 0.049 1 89.81 24 LEU B N 1
ATOM 1666 C CA . LEU B 1 24 ? -2.91 6.668 0.22 1 89.81 24 LEU B CA 1
ATOM 1667 C C . LEU B 1 24 ? -3.527 7.105 -1.104 1 89.81 24 LEU B C 1
ATOM 1669 O O . LEU B 1 24 ? -4.637 6.688 -1.446 1 89.81 24 LEU B O 1
ATOM 1673 N N . GLN B 1 25 ? -2.793 7.941 -1.819 1 89.38 25 GLN B N 1
ATOM 1674 C CA . GLN B 1 25 ? -3.328 8.453 -3.076 1 89.38 25 GLN B CA 1
ATOM 1675 C C . GLN B 1 25 ? -3.578 7.328 -4.07 1 89.38 25 GLN B C 1
ATOM 1677 O O . GLN B 1 25 ? -4.613 7.301 -4.738 1 89.38 25 GLN B O 1
ATOM 1682 N N . ARG B 1 26 ? -2.691 6.441 -4.094 1 88.75 26 ARG B N 1
ATOM 1683 C CA . ARG B 1 26 ? -2.836 5.309 -5.004 1 88.75 26 ARG B CA 1
ATOM 1684 C C . ARG B 1 26 ? -4.031 4.445 -4.617 1 88.75 26 ARG B C 1
ATOM 1686 O O . ARG B 1 26 ? -4.777 3.98 -5.484 1 88.75 2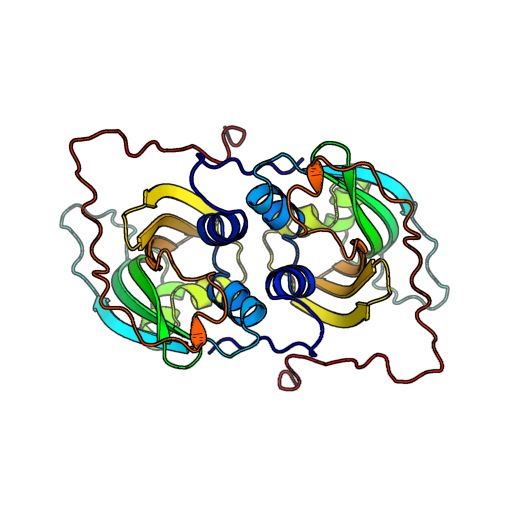6 ARG B O 1
ATOM 1693 N N . LEU B 1 27 ? -4.227 4.176 -3.348 1 93.12 27 LEU B N 1
ATOM 1694 C CA . LEU B 1 27 ? -5.336 3.365 -2.854 1 93.12 27 LEU B CA 1
ATOM 1695 C C . LEU B 1 27 ? -6.676 3.973 -3.254 1 93.12 27 LEU B C 1
ATOM 1697 O O . LEU B 1 27 ? -7.551 3.27 -3.76 1 93.12 27 LEU B O 1
ATOM 1701 N N . ILE B 1 28 ? -6.758 5.254 -3.109 1 95.5 28 ILE B N 1
ATOM 1702 C CA . ILE B 1 28 ? -8.023 5.93 -3.381 1 95.5 28 ILE B CA 1
ATOM 1703 C C . ILE B 1 28 ? -8.25 6.012 -4.891 1 95.5 28 ILE B C 1
ATOM 1705 O O . ILE B 1 28 ? -9.375 5.848 -5.363 1 95.5 28 ILE B O 1
ATOM 1709 N N . SER B 1 29 ? -7.211 6.289 -5.598 1 94.12 29 SER B N 1
ATOM 1710 C CA . SER B 1 29 ? -7.328 6.281 -7.055 1 94.12 29 SER B CA 1
ATOM 1711 C C . SER B 1 29 ? -7.836 4.934 -7.559 1 94.12 29 SER B C 1
ATOM 1713 O O . SER B 1 29 ? -8.727 4.883 -8.406 1 94.12 29 SER B O 1
ATOM 1715 N N . ALA B 1 30 ? -7.312 3.895 -7.039 1 92.31 30 ALA B N 1
ATOM 1716 C CA . ALA B 1 30 ? -7.746 2.551 -7.418 1 92.31 30 ALA B CA 1
ATOM 1717 C C . ALA B 1 30 ? -9.195 2.305 -7 1 92.31 30 ALA B C 1
ATOM 1719 O O . ALA B 1 30 ? -9.992 1.79 -7.785 1 92.31 30 ALA B O 1
ATOM 1720 N N . TYR B 1 31 ? -9.492 2.691 -5.812 1 94.81 31 TYR B N 1
ATOM 1721 C CA . TYR B 1 31 ? -10.828 2.438 -5.277 1 94.81 31 TYR B CA 1
ATOM 1722 C C . TYR B 1 31 ? -11.898 3.082 -6.148 1 94.81 31 TYR B C 1
ATOM 1724 O O . TYR B 1 31 ? -12.875 2.43 -6.523 1 94.81 31 TYR B O 1
ATOM 1732 N N . PHE B 1 32 ? -11.648 4.297 -6.527 1 95 32 PHE B N 1
ATOM 1733 C CA . PHE B 1 32 ? -12.664 5.027 -7.266 1 95 32 PHE B CA 1
ATOM 1734 C C . PHE B 1 32 ? -12.445 4.898 -8.766 1 95 32 PHE B C 1
ATOM 1736 O O . PHE B 1 32 ? -13.312 5.266 -9.562 1 95 32 PHE B O 1
ATOM 1743 N N . ASN B 1 33 ? -11.328 4.41 -9.109 1 93.69 33 ASN B N 1
ATOM 1744 C CA . ASN B 1 33 ? -10.969 4.328 -10.523 1 93.69 33 ASN B CA 1
ATOM 1745 C C . ASN B 1 33 ? -10.953 5.703 -11.18 1 93.69 33 ASN B C 1
ATOM 1747 O O . ASN B 1 33 ? -11.523 5.891 -12.258 1 93.69 33 ASN B O 1
ATOM 1751 N N . LYS B 1 34 ? -10.359 6.648 -10.438 1 94.19 34 LYS B N 1
ATOM 1752 C CA . LYS B 1 34 ? -10.258 8.047 -10.852 1 94.19 34 LYS B CA 1
ATOM 1753 C C . LYS B 1 34 ? -8.938 8.664 -10.398 1 94.19 34 LYS B C 1
ATOM 1755 O O . LYS B 1 34 ? -8.266 8.125 -9.516 1 94.19 34 LYS B O 1
ATOM 1760 N N . THR B 1 35 ? -8.695 9.766 -10.969 1 94.44 35 THR B N 1
ATOM 1761 C CA . THR B 1 35 ? -7.469 10.484 -10.641 1 94.44 35 THR B CA 1
ATOM 1762 C C . THR B 1 35 ? -7.598 11.188 -9.289 1 94.44 35 THR B C 1
ATOM 1764 O O . THR B 1 35 ? -8.641 11.773 -8.992 1 94.44 35 THR B O 1
ATOM 1767 N N . VAL B 1 36 ? -6.504 11.102 -8.508 1 93.56 36 VAL B N 1
ATOM 1768 C CA . VAL B 1 36 ? -6.395 11.859 -7.266 1 93.56 36 VAL B CA 1
ATOM 1769 C C . VAL B 1 36 ? -5.453 13.047 -7.457 1 93.56 36 VAL B C 1
ATOM 1771 O O . VAL B 1 36 ? -4.387 12.906 -8.055 1 93.56 36 VAL B O 1
ATOM 1774 N N . THR B 1 37 ? -5.887 14.172 -7.043 1 92.75 37 THR B N 1
ATOM 1775 C CA . THR B 1 37 ? -5.074 15.383 -7.121 1 92.75 37 THR B CA 1
ATOM 1776 C C . THR B 1 37 ? -4.828 15.961 -5.73 1 92.75 37 THR B C 1
ATOM 1778 O O . THR B 1 37 ? -5.543 15.633 -4.781 1 92.75 37 THR B O 1
ATOM 1781 N N . VAL B 1 38 ? -3.75 16.734 -5.652 1 90.12 38 VAL B N 1
ATOM 1782 C CA . VAL B 1 38 ? -3.365 17.359 -4.391 1 90.12 38 VAL B CA 1
ATOM 1783 C C . VAL B 1 38 ? -3.482 18.875 -4.508 1 90.12 38 VAL B C 1
ATOM 1785 O O . VAL B 1 38 ? -2.938 19.484 -5.438 1 90.12 38 VAL B O 1
ATOM 1788 N N . ASN B 1 39 ? -4.277 19.438 -3.666 1 90.75 39 ASN B N 1
ATOM 1789 C CA . ASN B 1 39 ? -4.355 20.891 -3.537 1 90.75 39 ASN B CA 1
ATOM 1790 C C . ASN B 1 39 ? -3.586 21.391 -2.316 1 90.75 39 ASN B C 1
ATOM 1792 O O . ASN B 1 39 ? -3.969 21.109 -1.18 1 90.75 39 ASN B O 1
ATOM 1796 N N . ILE B 1 40 ? -2.529 22.188 -2.559 1 88.19 40 ILE B N 1
ATOM 1797 C CA . ILE B 1 40 ? -1.7 22.703 -1.471 1 88.19 40 ILE B CA 1
ATOM 1798 C C . ILE B 1 40 ? -2.377 23.906 -0.831 1 88.19 40 ILE B C 1
ATOM 1800 O O . ILE B 1 40 ? -2.633 24.906 -1.501 1 88.19 40 ILE B O 1
ATOM 1804 N N . ILE B 1 41 ? -2.707 23.828 0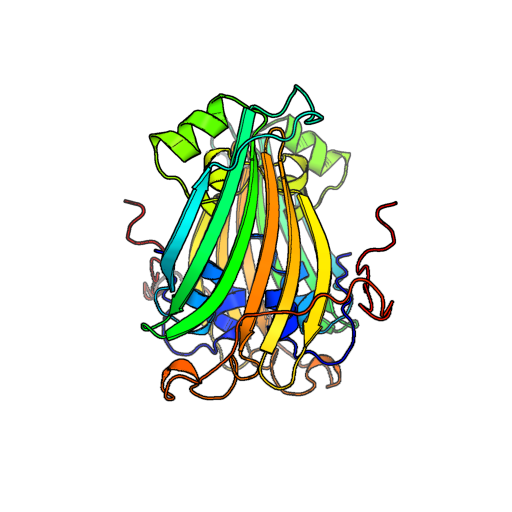.371 1 88.38 41 ILE B N 1
ATOM 1805 C CA . ILE B 1 41 ? -3.314 24.938 1.12 1 88.38 41 ILE B CA 1
ATOM 1806 C C . ILE B 1 41 ? -2.223 25.812 1.721 1 88.38 41 ILE B C 1
ATOM 1808 O O . ILE B 1 41 ? -2.311 27.047 1.67 1 88.38 41 ILE B O 1
ATOM 1812 N N . GLU B 1 42 ? -1.25 25.109 2.283 1 82.94 42 GLU B N 1
ATOM 1813 C CA . GLU B 1 42 ? -0.127 25.812 2.9 1 82.94 42 GLU B CA 1
ATOM 1814 C C . GLU B 1 42 ? 1.155 24.984 2.803 1 82.94 42 GLU B C 1
ATOM 1816 O O . GLU B 1 42 ? 1.119 23.766 2.881 1 82.94 42 GLU B O 1
ATOM 1821 N N . ASN B 1 43 ? 2.229 25.609 2.486 1 82.62 43 ASN B N 1
ATOM 1822 C CA . ASN B 1 43 ? 3.578 25.062 2.514 1 82.62 43 ASN B CA 1
ATOM 1823 C C . ASN B 1 43 ? 4.602 26.109 2.947 1 82.62 43 ASN B C 1
ATOM 1825 O O . ASN B 1 43 ? 4.961 26.984 2.168 1 82.62 43 ASN B O 1
ATOM 1829 N N . LYS B 1 44 ? 5.027 25.938 4.156 1 82.69 44 LYS B N 1
ATOM 1830 C CA . LYS B 1 44 ? 5.895 27 4.652 1 82.69 44 LYS B CA 1
ATOM 1831 C C . LYS B 1 44 ? 7.043 26.422 5.48 1 82.69 44 LYS B C 1
ATOM 1833 O O . LYS B 1 44 ? 6.859 25.453 6.219 1 82.69 44 LYS B O 1
ATOM 1838 N N . GLU B 1 45 ? 8.141 26.984 5.211 1 83.81 45 GLU B N 1
ATOM 1839 C CA . GLU B 1 45 ? 9.258 26.734 6.113 1 83.81 45 GLU B CA 1
ATOM 1840 C C . GLU B 1 45 ? 9.055 27.406 7.461 1 83.81 45 GLU B C 1
ATOM 1842 O O . GLU B 1 45 ? 8.633 28.578 7.516 1 83.81 45 GLU B O 1
ATOM 1847 N N . VAL B 1 46 ? 9.273 26.641 8.547 1 85.25 46 VAL B N 1
ATOM 1848 C CA . VAL B 1 46 ? 9.086 27.219 9.867 1 85.25 46 VAL B CA 1
ATOM 1849 C C . VAL B 1 46 ? 10.438 27.391 10.562 1 85.25 46 VAL B C 1
ATOM 1851 O O . VAL B 1 46 ? 11.344 26.578 10.367 1 85.25 46 VAL B O 1
ATOM 1854 N N . PRO B 1 47 ? 10.531 28.453 11.328 1 87.12 47 PRO B N 1
ATOM 1855 C CA . PRO B 1 47 ? 11.789 28.672 12.047 1 87.12 47 PRO B CA 1
ATOM 1856 C C . PRO B 1 47 ? 12.133 27.531 13 1 87.12 47 PRO B C 1
ATOM 1858 O O . PRO B 1 47 ? 11.234 26.953 13.633 1 87.12 47 PRO B O 1
ATOM 1861 N N . LEU B 1 48 ? 13.445 27.297 13.016 1 87.06 48 LEU B N 1
ATOM 1862 C CA . LEU B 1 48 ? 13.906 26.266 13.938 1 87.06 48 LEU B CA 1
ATOM 1863 C C . LEU B 1 48 ? 13.875 26.766 15.383 1 87.06 48 LEU B C 1
ATOM 1865 O O . LEU B 1 48 ? 14.109 27.953 15.633 1 87.06 48 LEU B O 1
ATOM 1869 N N . ALA B 1 49 ? 13.523 25.781 16.25 1 81.81 49 ALA B N 1
ATOM 1870 C CA . ALA B 1 49 ? 13.531 26.141 17.672 1 81.81 49 ALA B CA 1
ATOM 1871 C C . ALA B 1 49 ? 14.953 26.391 18.156 1 81.81 49 ALA B C 1
ATOM 1873 O O . ALA B 1 49 ? 15.922 25.906 17.562 1 81.81 49 ALA B O 1
ATOM 1874 N N . GLN B 1 50 ? 15.055 27.188 19.203 1 85.56 50 GLN B N 1
ATOM 1875 C CA . GLN B 1 50 ? 16.359 27.516 19.766 1 85.56 50 GLN B CA 1
ATOM 1876 C C . GLN B 1 50 ? 17.109 26.266 20.203 1 85.56 50 GLN B C 1
ATOM 1878 O O . GLN B 1 50 ? 18.312 26.172 20.031 1 85.56 50 GLN B O 1
ATOM 1883 N N . ASP B 1 51 ? 16.344 25.297 20.641 1 87.12 51 ASP B N 1
ATOM 1884 C CA . ASP B 1 51 ? 16.953 24.078 21.172 1 87.12 51 ASP B CA 1
ATOM 1885 C C . ASP B 1 51 ? 16.812 22.922 20.172 1 87.12 51 ASP B C 1
ATOM 1887 O O . ASP B 1 51 ? 16.906 21.766 20.547 1 87.12 51 ASP B O 1
ATOM 1891 N N . GLU B 1 52 ? 16.766 23.359 18.969 1 84 52 GLU B N 1
ATOM 1892 C CA . GLU B 1 52 ? 16.594 22.328 17.938 1 84 52 GLU B CA 1
ATOM 1893 C C . GLU B 1 52 ? 17.859 21.5 17.766 1 84 52 GLU B C 1
ATOM 1895 O O . GLU B 1 52 ? 18.969 22.016 17.922 1 84 52 GLU B O 1
ATOM 1900 N N . ASP B 1 53 ? 17.672 20.172 17.609 1 85.88 53 ASP B N 1
ATOM 1901 C CA . ASP B 1 53 ? 18.797 19.312 17.234 1 85.88 53 ASP B CA 1
ATOM 1902 C C . ASP B 1 53 ? 19.641 19.984 16.141 1 85.88 53 ASP B C 1
ATOM 1904 O O . ASP B 1 53 ? 19.125 20.375 15.094 1 85.88 53 ASP B O 1
ATOM 1908 N N . PRO B 1 54 ? 20.891 20.188 16.359 1 88.38 54 PRO B N 1
ATOM 1909 C CA . PRO B 1 54 ? 21.766 20.828 15.383 1 88.38 54 PRO B CA 1
ATOM 1910 C C . PRO B 1 54 ? 21.781 20.094 14.039 1 88.38 54 PRO B C 1
ATOM 1912 O O . PRO B 1 54 ? 22.156 20.672 13.016 1 88.38 54 PRO B O 1
ATOM 1915 N N . ALA B 1 55 ? 21.359 18.891 14.078 1 88.31 55 ALA B N 1
ATOM 1916 C CA . ALA B 1 55 ? 21.375 18.125 12.844 1 88.31 55 ALA B CA 1
ATOM 1917 C C . ALA B 1 55 ? 20.234 18.547 11.922 1 88.31 55 ALA B C 1
ATOM 1919 O O . ALA B 1 55 ? 20.219 18.203 10.734 1 88.31 55 ALA B O 1
ATOM 1920 N N . VAL B 1 56 ? 19.328 19.328 12.469 1 89.06 56 VAL B N 1
ATOM 1921 C CA . VAL B 1 56 ? 18.156 19.703 11.688 1 89.06 56 VAL B CA 1
ATOM 1922 C C . VAL B 1 56 ? 18.5 20.906 10.805 1 89.06 56 VAL B C 1
ATOM 1924 O O . VAL B 1 56 ? 18.922 21.953 11.305 1 89.06 56 VAL B O 1
ATOM 1927 N N . PHE B 1 57 ? 18.219 20.734 9.484 1 87.81 57 PHE B N 1
ATOM 1928 C CA . PHE B 1 57 ? 18.469 21.797 8.516 1 87.81 57 PHE B CA 1
ATOM 1929 C C . PHE B 1 57 ? 17.234 22.688 8.367 1 87.81 57 PHE B C 1
ATOM 1931 O O . PHE B 1 57 ? 17.359 23.906 8.203 1 87.81 57 PHE B O 1
ATOM 1938 N N . ALA B 1 58 ? 16.141 22.062 8.359 1 87.25 58 ALA B N 1
ATOM 1939 C CA . ALA B 1 58 ? 14.93 22.812 8.086 1 87.25 58 ALA B CA 1
ATOM 1940 C C . ALA B 1 58 ? 13.695 22.062 8.57 1 87.25 58 ALA B C 1
ATOM 1942 O O . ALA B 1 58 ? 13.727 20.844 8.734 1 87.25 58 ALA B O 1
ATOM 1943 N N . ARG B 1 59 ? 12.75 22.859 8.852 1 87.12 59 ARG B N 1
ATOM 1944 C CA . ARG B 1 59 ? 11.43 22.344 9.203 1 87.12 59 ARG B CA 1
ATOM 1945 C C . ARG B 1 59 ? 10.344 22.969 8.328 1 87.12 59 ARG B C 1
ATOM 1947 O O . ARG B 1 59 ? 10.375 24.172 8.07 1 87.12 59 ARG B O 1
ATOM 1954 N N . PHE B 1 60 ? 9.477 22.094 7.855 1 84.62 60 PHE B N 1
ATOM 1955 C CA . PHE B 1 60 ? 8.383 22.578 7.02 1 84.62 60 PHE B CA 1
ATOM 1956 C C . PHE B 1 60 ? 7.035 22.141 7.59 1 84.62 60 PHE B C 1
ATOM 1958 O O . PHE B 1 60 ? 6.914 21.062 8.164 1 84.62 60 PHE B O 1
ATOM 1965 N N . GLN B 1 61 ? 6.113 23.047 7.496 1 85.69 61 GLN B N 1
ATOM 1966 C CA . GLN B 1 61 ? 4.707 22.75 7.75 1 85.69 61 GLN B CA 1
ATOM 1967 C C . GLN B 1 61 ? 3.885 22.844 6.473 1 85.69 61 GLN B C 1
ATOM 1969 O O . GLN B 1 61 ? 3.984 23.828 5.734 1 85.69 61 GLN B O 1
ATOM 1974 N N . ARG B 1 62 ? 3.141 21.766 6.254 1 84.31 62 ARG B N 1
ATOM 1975 C CA . ARG B 1 62 ? 2.357 21.688 5.023 1 84.31 62 ARG B CA 1
ATOM 1976 C C . ARG B 1 62 ? 0.934 21.234 5.309 1 84.31 62 ARG B C 1
ATOM 1978 O O . ARG B 1 62 ? 0.709 20.406 6.195 1 84.31 62 ARG B O 1
ATOM 1985 N N . GLU B 1 63 ? 0.036 21.875 4.617 1 87.31 63 GLU B N 1
ATOM 1986 C CA . GLU B 1 63 ? -1.352 21.422 4.621 1 87.31 63 GLU B CA 1
ATOM 1987 C C . GLU B 1 63 ? -1.876 21.234 3.197 1 87.31 63 GLU B C 1
ATOM 1989 O O . GLU B 1 63 ? -1.708 22.125 2.355 1 87.31 63 GLU B O 1
ATOM 1994 N N . VAL B 1 64 ? -2.439 20.109 2.977 1 90.75 64 VAL B N 1
ATOM 1995 C CA . VAL B 1 64 ? -2.961 19.859 1.637 1 90.75 64 VAL B CA 1
ATOM 1996 C C . VAL B 1 64 ? -4.352 19.234 1.733 1 90.75 64 VAL B C 1
ATOM 1998 O O . VAL B 1 64 ? -4.691 18.609 2.742 1 90.75 64 VAL B O 1
ATOM 2001 N N . ASN B 1 65 ? -5.129 19.438 0.709 1 93 65 ASN B N 1
ATOM 2002 C CA . ASN B 1 65 ? -6.324 18.641 0.428 1 93 65 ASN B CA 1
ATOM 2003 C C . ASN B 1 65 ? -6.074 17.625 -0.687 1 93 65 ASN B C 1
ATOM 2005 O O . ASN B 1 65 ? -5.516 17.969 -1.729 1 93 65 ASN B O 1
ATOM 2009 N N . LEU B 1 66 ? -6.414 16.422 -0.371 1 94.38 66 LEU B N 1
ATOM 2010 C CA . LEU B 1 66 ? -6.438 15.414 -1.424 1 94.38 66 LEU B CA 1
ATOM 2011 C C . LEU B 1 66 ? -7.832 15.281 -2.023 1 94.38 66 LEU B C 1
ATOM 2013 O O . LEU B 1 66 ? -8.82 15.156 -1.294 1 94.38 66 LEU B O 1
ATOM 2017 N N . LEU B 1 67 ? -7.828 15.289 -3.354 1 95.69 67 LEU B N 1
ATOM 2018 C CA . LEU B 1 67 ? -9.125 15.328 -4.02 1 95.69 67 LEU B CA 1
ATOM 2019 C C . LEU B 1 67 ? -9.258 14.172 -5.012 1 95.69 67 LEU B C 1
ATOM 2021 O O . LEU B 1 67 ? -8.281 13.781 -5.648 1 95.69 67 LEU B O 1
ATOM 2025 N N . CYS B 1 68 ? -10.398 13.695 -5.086 1 95.38 68 CYS B N 1
ATOM 2026 C CA . CYS B 1 68 ? -10.828 12.781 -6.141 1 95.38 68 CYS B CA 1
ATOM 2027 C C . CYS B 1 68 ? -12.125 13.266 -6.777 1 95.38 68 CYS B C 1
ATOM 2029 O O . CYS B 1 68 ? -13.109 13.516 -6.082 1 95.38 68 CYS B O 1
ATOM 2031 N N . ASN B 1 69 ? -12.133 13.391 -8.078 1 93.06 69 ASN B N 1
ATOM 2032 C CA . ASN B 1 69 ? -13.281 13.969 -8.766 1 93.06 69 ASN B CA 1
ATOM 2033 C C . ASN B 1 69 ? -13.688 15.305 -8.148 1 93.06 69 ASN B C 1
ATOM 2035 O O . ASN B 1 69 ? -14.859 15.523 -7.852 1 93.06 69 ASN B O 1
ATOM 2039 N N . ASP B 1 70 ? -12.672 16.094 -7.801 1 92 70 ASP B N 1
ATOM 2040 C CA . ASP B 1 70 ? -12.805 17.453 -7.297 1 92 70 ASP B CA 1
ATOM 2041 C C . ASP B 1 70 ? -13.461 17.469 -5.918 1 92 70 ASP B C 1
ATOM 2043 O O . ASP B 1 70 ? -13.969 18.5 -5.48 1 92 70 ASP B O 1
ATOM 2047 N N . LYS B 1 71 ? -13.523 16.375 -5.359 1 95.5 71 LYS B N 1
ATOM 2048 C CA . LYS B 1 71 ? -14.055 16.281 -4 1 95.5 71 LYS B CA 1
ATOM 2049 C C . LYS B 1 71 ? -12.961 15.914 -3.006 1 95.5 71 LYS B C 1
ATOM 2051 O O . LYS B 1 71 ? -12.195 14.969 -3.236 1 95.5 71 LYS B O 1
ATOM 2056 N N . VAL B 1 72 ? -12.93 16.641 -1.904 1 96.25 72 VAL B N 1
ATOM 2057 C CA . VAL B 1 72 ? -11.883 16.406 -0.911 1 96.25 72 VAL B CA 1
ATOM 2058 C C . VAL B 1 72 ? -12.188 15.133 -0.126 1 96.25 72 VAL B C 1
ATOM 2060 O O . VAL B 1 72 ? -13.234 15.031 0.524 1 96.25 72 VAL B O 1
ATOM 2063 N N . PHE B 1 73 ? -11.281 14.227 -0.184 1 97.25 73 PHE B N 1
ATOM 2064 C CA . PHE B 1 73 ? -11.492 13.008 0.587 1 97.25 73 PHE B CA 1
ATOM 2065 C C . PHE B 1 73 ? -10.547 12.945 1.779 1 97.25 73 PHE B C 1
ATOM 2067 O O . PHE B 1 73 ? -10.711 12.109 2.666 1 97.25 73 PHE B O 1
ATOM 2074 N N . CYS B 1 74 ? -9.617 13.891 1.84 1 96.88 74 CYS B N 1
ATOM 2075 C CA . CYS B 1 74 ? -8.648 13.891 2.934 1 96.88 74 CYS B CA 1
ATOM 2076 C C . CYS B 1 74 ? -8.016 15.266 3.096 1 96.88 74 CYS B C 1
ATOM 2078 O O . CYS B 1 74 ? -7.617 15.891 2.111 1 96.88 74 CYS B O 1
ATOM 2080 N N . ASN B 1 75 ? -7.977 15.719 4.227 1 94.94 75 ASN B N 1
ATOM 2081 C CA . ASN B 1 75 ? -7.098 16.812 4.613 1 94.94 75 ASN B CA 1
ATOM 2082 C C . ASN B 1 75 ? -5.879 16.312 5.379 1 94.94 75 ASN B C 1
ATOM 2084 O O . ASN B 1 75 ? -6.008 15.516 6.309 1 94.94 75 ASN B O 1
ATOM 2088 N N . ALA B 1 76 ? -4.773 16.766 4.957 1 92.56 76 ALA B N 1
ATOM 2089 C CA . ALA B 1 76 ? -3.539 16.297 5.574 1 92.56 76 ALA B CA 1
ATOM 2090 C C . ALA B 1 76 ? -2.674 17.453 6.039 1 92.56 76 ALA B C 1
ATOM 2092 O O . ALA B 1 76 ? -2.406 18.391 5.273 1 92.56 76 ALA B O 1
ATOM 2093 N N . LYS B 1 77 ? -2.297 17.438 7.25 1 90.5 77 LYS B N 1
ATOM 2094 C CA . LYS B 1 77 ? -1.314 18.359 7.824 1 90.5 77 LYS B CA 1
ATOM 2095 C C . LYS B 1 77 ? -0.019 17.625 8.172 1 90.5 77 LYS B C 1
ATOM 2097 O O . LYS B 1 77 ? -0.049 16.531 8.734 1 90.5 77 LYS B O 1
ATOM 2102 N N . SER B 1 78 ? 1.063 18.172 7.707 1 88.5 78 SER B N 1
ATOM 2103 C CA . SER B 1 78 ? 2.318 17.469 7.934 1 88.5 78 SER B CA 1
ATOM 2104 C C . SER B 1 78 ? 3.408 18.406 8.422 1 88.5 78 SER B C 1
ATOM 2106 O O . SER B 1 78 ? 3.381 19.609 8.117 1 88.5 78 SER B O 1
ATOM 2108 N N . GLN B 1 79 ? 4.219 17.922 9.266 1 88.44 79 GLN B N 1
ATOM 2109 C CA . GLN B 1 79 ? 5.496 18.516 9.625 1 88.44 79 GLN B CA 1
ATOM 2110 C C . GLN B 1 79 ? 6.664 17.688 9.102 1 88.44 79 GLN B C 1
ATOM 2112 O O . GLN B 1 79 ? 6.715 16.484 9.32 1 88.44 79 GLN B O 1
ATOM 2117 N N . VAL B 1 80 ? 7.547 18.344 8.391 1 87.12 80 VAL B N 1
ATOM 2118 C CA . VAL B 1 80 ? 8.695 17.672 7.812 1 87.12 80 VAL B CA 1
ATOM 2119 C C . VAL B 1 80 ? 9.984 18.234 8.398 1 87.12 80 VAL B C 1
ATOM 2121 O O . VAL B 1 80 ? 10.203 19.453 8.375 1 87.12 80 VAL B O 1
ATOM 2124 N N . VAL B 1 81 ? 10.781 17.359 8.938 1 89.19 81 VAL B N 1
ATOM 2125 C CA . VAL B 1 81 ? 12.102 17.719 9.445 1 89.19 81 VAL B CA 1
ATOM 2126 C C . VAL B 1 81 ? 13.188 17.172 8.523 1 89.19 81 VAL B C 1
ATOM 2128 O O . VAL B 1 81 ? 13.234 15.969 8.266 1 89.19 81 VAL B O 1
ATOM 2131 N N . ILE B 1 82 ? 13.992 18.031 8.062 1 88.94 82 ILE B N 1
ATOM 2132 C CA . ILE B 1 82 ? 15.039 17.656 7.121 1 88.94 82 ILE B CA 1
ATOM 2133 C C . ILE B 1 82 ? 16.406 17.75 7.797 1 88.94 82 ILE B C 1
ATOM 2135 O O . ILE B 1 82 ? 16.766 18.797 8.336 1 88.94 82 ILE B O 1
ATOM 2139 N N . LYS B 1 83 ? 17.156 16.688 7.711 1 91.38 83 LYS B N 1
ATOM 2140 C CA . LYS B 1 83 ? 18.484 16.625 8.336 1 91.38 83 LYS B CA 1
ATOM 2141 C C . LYS B 1 83 ? 19.562 16.297 7.305 1 91.38 83 LYS B C 1
ATOM 2143 O O . LYS B 1 83 ? 20.688 15.938 7.664 1 91.38 83 LYS B O 1
ATOM 2148 N N . ASP B 1 84 ? 19.125 16.344 6.062 1 89.75 84 ASP B N 1
ATOM 2149 C CA . ASP B 1 84 ? 20.031 15.992 4.969 1 89.75 84 ASP B CA 1
ATOM 2150 C C . ASP B 1 84 ? 20 17.062 3.875 1 89.75 84 ASP B C 1
ATOM 2152 O O . ASP B 1 84 ? 18.922 17.453 3.412 1 89.75 84 ASP B O 1
ATOM 2156 N N . GLN B 1 85 ? 21.141 17.453 3.451 1 86.06 85 GLN B N 1
ATOM 2157 C CA . GLN B 1 85 ? 21.266 18.531 2.482 1 86.06 85 GLN B CA 1
ATOM 2158 C C . GLN B 1 85 ? 20.656 18.141 1.138 1 86.06 85 GLN B C 1
ATOM 2160 O O . GLN B 1 85 ? 20.047 18.969 0.464 1 86.06 85 GLN B O 1
ATOM 2165 N N . LYS B 1 86 ? 20.891 16.922 0.789 1 83.62 86 LYS B N 1
ATOM 2166 C CA . LYS B 1 86 ? 20.344 16.469 -0.488 1 83.62 86 LYS B CA 1
ATOM 2167 C C . LYS B 1 86 ? 18.828 16.578 -0.506 1 83.62 86 LYS B C 1
ATOM 2169 O O . LYS B 1 86 ? 18.25 17.016 -1.5 1 83.62 86 LYS B O 1
ATOM 2174 N N . VAL B 1 87 ? 18.281 16.219 0.547 1 83.12 87 VAL B N 1
ATOM 2175 C CA . VAL B 1 87 ? 16.828 16.266 0.661 1 83.12 87 VAL B CA 1
ATOM 2176 C C . VAL B 1 87 ? 16.359 17.719 0.675 1 83.12 87 VAL B C 1
ATOM 2178 O O . VAL B 1 87 ? 15.359 18.062 0.044 1 83.12 87 VAL B O 1
ATOM 2181 N N . TYR B 1 88 ? 17.062 18.469 1.36 1 82.75 88 TYR B N 1
ATOM 2182 C CA . TYR B 1 88 ? 16.75 19.891 1.41 1 82.75 88 TYR B CA 1
ATOM 2183 C C . TYR B 1 88 ? 16.688 20.484 0.009 1 82.75 88 TYR B C 1
ATOM 2185 O O . TYR B 1 88 ? 15.734 21.188 -0.339 1 82.75 88 TYR B O 1
ATOM 2193 N N . ASP B 1 89 ? 17.609 20.203 -0.739 1 83.12 89 ASP B N 1
ATOM 2194 C CA . ASP B 1 89 ? 17.672 20.719 -2.1 1 83.12 89 ASP B CA 1
ATOM 2195 C C . ASP B 1 89 ? 16.484 20.234 -2.932 1 83.12 89 ASP B C 1
ATOM 2197 O O . ASP B 1 89 ? 15.914 21 -3.713 1 83.12 89 ASP B O 1
ATOM 2201 N N . LEU B 1 90 ? 16.094 19 -2.729 1 78.75 90 LEU B N 1
ATOM 2202 C CA . LEU B 1 90 ? 14.977 18.406 -3.467 1 78.75 90 LEU B CA 1
ATOM 2203 C C . LEU B 1 90 ? 13.672 19.125 -3.131 1 78.75 90 LEU B C 1
ATOM 2205 O O . LEU B 1 90 ? 12.891 19.453 -4.027 1 78.75 90 LEU B O 1
ATOM 2209 N N . VAL B 1 91 ? 13.5 19.406 -1.884 1 76.12 91 VAL B N 1
ATOM 2210 C CA . VAL B 1 91 ? 12.242 19.984 -1.417 1 76.12 91 VAL B CA 1
ATOM 2211 C C . VAL B 1 91 ? 12.195 21.469 -1.749 1 76.12 91 VAL B C 1
ATOM 2213 O O . VAL B 1 91 ? 11.195 21.953 -2.277 1 76.12 91 VAL B O 1
ATOM 2216 N N . VAL B 1 92 ? 13.203 22.109 -1.462 1 74.81 92 VAL B N 1
ATOM 2217 C CA . VAL B 1 92 ? 13.211 23.562 -1.543 1 74.81 92 VAL B CA 1
ATOM 2218 C C . VAL B 1 92 ? 13.453 24 -2.984 1 74.81 92 VAL B C 1
ATOM 2220 O O . VAL B 1 92 ? 12.742 24.859 -3.506 1 74.81 92 VAL B O 1
ATOM 2223 N N . LYS B 1 93 ? 14.328 23.312 -3.584 1 71.69 93 LYS B N 1
ATOM 2224 C CA . LYS B 1 93 ? 14.711 23.766 -4.918 1 71.69 93 LYS B CA 1
ATOM 2225 C C . LYS B 1 93 ? 13.797 23.172 -5.984 1 71.69 93 LYS B C 1
ATOM 2227 O O . LYS B 1 93 ? 13.453 23.844 -6.961 1 71.69 93 LYS B O 1
ATOM 2232 N N . ASN B 1 94 ? 13.297 21.922 -5.816 1 68.5 94 ASN B N 1
ATOM 2233 C CA . ASN B 1 94 ? 12.57 21.219 -6.879 1 68.5 94 ASN B CA 1
ATOM 2234 C C . ASN B 1 94 ? 11.07 21.156 -6.59 1 68.5 94 ASN B C 1
ATOM 2236 O O . ASN B 1 94 ? 10.281 20.781 -7.453 1 68.5 94 ASN B O 1
ATOM 2240 N N . GLY B 1 95 ? 10.766 21.547 -5.438 1 67 95 GLY B N 1
ATOM 2241 C CA . GLY B 1 95 ? 9.359 21.578 -5.078 1 67 95 GLY B CA 1
ATOM 2242 C C . GLY B 1 95 ? 8.742 20.203 -4.949 1 67 95 GLY B C 1
ATOM 2243 O O . GLY B 1 95 ? 7.57 20.016 -5.285 1 67 95 GLY B O 1
ATOM 2244 N N . VAL B 1 96 ? 9.547 19.219 -4.613 1 66.38 96 VAL B N 1
ATOM 2245 C CA . VAL B 1 96 ? 9.078 17.844 -4.52 1 66.38 96 VAL B CA 1
ATOM 2246 C C . VAL B 1 96 ? 8.203 17.688 -3.273 1 66.38 96 VAL B C 1
ATOM 2248 O O . VAL B 1 96 ? 8.57 18.141 -2.189 1 66.38 96 VAL B O 1
ATOM 2251 N N . GLY B 1 97 ? 6.996 17.109 -3.402 1 67.56 97 GLY B N 1
ATOM 2252 C CA . GLY B 1 97 ? 6.117 16.797 -2.285 1 67.56 97 GLY B CA 1
ATOM 2253 C C . GLY B 1 97 ? 6.668 15.711 -1.378 1 67.56 97 GLY B C 1
ATOM 2254 O O . GLY B 1 97 ? 7.574 14.969 -1.768 1 67.56 97 GLY B O 1
ATOM 2255 N N . ILE B 1 98 ? 6.246 15.719 -0.12 1 66.75 98 ILE B N 1
ATOM 2256 C CA . ILE B 1 98 ? 6.715 14.805 0.914 1 66.75 98 ILE B CA 1
ATOM 2257 C C . ILE B 1 98 ? 6.652 13.367 0.4 1 66.75 98 ILE B C 1
ATOM 2259 O O . ILE B 1 98 ? 7.613 12.609 0.532 1 66.75 98 ILE B O 1
ATOM 2263 N N . GLY B 1 99 ? 5.512 12.969 -0.126 1 65.25 99 GLY B N 1
ATOM 2264 C CA . GLY B 1 99 ? 5.371 11.609 -0.62 1 65.25 99 GLY B CA 1
ATOM 2265 C C . GLY B 1 99 ? 6.355 11.273 -1.726 1 65.25 99 GLY B C 1
ATOM 2266 O O . GLY B 1 99 ? 6.812 10.133 -1.83 1 65.25 99 GLY B O 1
ATOM 2267 N N . GLN B 1 100 ? 6.688 12.258 -2.48 1 71.75 100 GLN B N 1
ATOM 2268 C CA . GLN B 1 100 ? 7.602 12.055 -3.596 1 71.75 100 GLN B CA 1
ATOM 2269 C C . GLN B 1 100 ? 9.039 11.922 -3.107 1 71.75 100 GLN B C 1
ATOM 2271 O O . GLN B 1 100 ? 9.875 11.297 -3.775 1 71.75 100 GLN B O 1
ATOM 2276 N N . ILE B 1 101 ? 9.32 12.453 -1.973 1 75.75 101 ILE B N 1
ATOM 2277 C CA . ILE B 1 101 ? 10.672 12.398 -1.428 1 75.75 101 ILE B CA 1
ATOM 2278 C C . ILE B 1 101 ? 11.109 10.945 -1.272 1 75.75 101 ILE B C 1
ATOM 2280 O O . ILE B 1 101 ? 12.227 10.578 -1.653 1 75.75 101 ILE B O 1
ATOM 2284 N N . PHE B 1 102 ? 10.266 10.133 -0.835 1 77 102 PHE B N 1
ATOM 2285 C CA . PHE B 1 102 ? 10.617 8.75 -0.549 1 77 102 PHE B CA 1
ATOM 2286 C C . PHE B 1 102 ? 10.883 7.977 -1.838 1 77 102 PHE B C 1
ATOM 2288 O O . PHE B 1 102 ? 11.789 7.148 -1.896 1 77 102 PHE B O 1
ATOM 2295 N N . ARG B 1 103 ? 10.102 8.266 -2.775 1 72.44 103 ARG B N 1
ATOM 2296 C CA . ARG B 1 103 ? 10.305 7.645 -4.082 1 72.44 103 ARG B CA 1
ATOM 2297 C C . ARG B 1 103 ? 11.609 8.109 -4.711 1 72.44 103 ARG B C 1
ATOM 2299 O O . ARG B 1 103 ? 12.367 7.301 -5.25 1 72.44 103 ARG B O 1
ATOM 2306 N N . TYR B 1 104 ? 11.812 9.391 -4.578 1 74.44 104 TYR B N 1
ATOM 2307 C CA . TYR B 1 104 ? 13.023 9.969 -5.148 1 74.44 104 TYR B CA 1
ATOM 2308 C C . TYR B 1 104 ? 14.266 9.359 -4.516 1 74.44 104 TYR B C 1
ATOM 2310 O O . TYR B 1 104 ? 15.258 9.109 -5.199 1 74.44 104 TYR B O 1
ATOM 2318 N N . LEU B 1 105 ? 14.203 9.148 -3.314 1 76.81 105 LEU B N 1
ATOM 2319 C CA . LEU B 1 105 ? 15.352 8.617 -2.59 1 76.81 105 LEU B CA 1
ATOM 2320 C C . LEU B 1 105 ? 15.391 7.098 -2.652 1 76.81 105 LEU B C 1
ATOM 2322 O O . LEU B 1 105 ? 16.328 6.469 -2.145 1 76.81 105 LEU B O 1
ATOM 2326 N N . ASP B 1 106 ? 14.398 6.539 -3.246 1 78.94 106 ASP B N 1
ATOM 2327 C CA . ASP B 1 106 ? 14.312 5.098 -3.436 1 78.94 106 ASP B CA 1
ATOM 2328 C C . ASP B 1 106 ? 14.43 4.359 -2.104 1 78.94 106 ASP B C 1
ATOM 2330 O O . ASP B 1 106 ? 15.258 3.455 -1.96 1 78.94 106 ASP B O 1
ATOM 2334 N N . ARG B 1 107 ? 13.75 4.789 -1.112 1 79.38 107 ARG B N 1
ATOM 2335 C CA . ARG B 1 107 ? 13.781 4.199 0.222 1 79.38 107 ARG B CA 1
ATOM 2336 C C . ARG B 1 107 ? 12.367 3.895 0.715 1 79.38 107 ARG B C 1
ATOM 2338 O O . ARG B 1 107 ? 11.438 4.656 0.455 1 79.38 107 ARG B O 1
ATOM 2345 N N . LEU B 1 108 ? 12.297 2.838 1.47 1 76.75 108 LEU B N 1
ATOM 2346 C CA . LEU B 1 108 ? 11.055 2.521 2.158 1 76.75 108 LEU B CA 1
ATOM 2347 C C . LEU B 1 108 ? 11 3.199 3.523 1 76.75 108 LEU B C 1
ATOM 2349 O O . LEU B 1 108 ? 11.836 2.928 4.391 1 76.75 108 LEU B O 1
ATOM 2353 N N . PRO B 1 109 ? 10.078 4.035 3.68 1 82.88 109 PRO B N 1
ATOM 2354 C CA . PRO B 1 109 ? 10.016 4.676 4.996 1 82.88 109 PRO B CA 1
ATOM 2355 C C . PRO B 1 109 ? 9.508 3.738 6.09 1 82.88 109 PRO B C 1
ATOM 2357 O O . PRO B 1 109 ? 8.711 2.842 5.812 1 82.88 109 PRO B O 1
ATOM 2360 N N . SER B 1 110 ? 10.148 3.949 7.23 1 85.12 110 SER B N 1
ATOM 2361 C CA . SER B 1 110 ? 9.508 3.344 8.391 1 85.12 110 SER B CA 1
ATOM 2362 C C . SER B 1 110 ? 8.195 4.047 8.727 1 85.12 110 SER B C 1
ATOM 2364 O O . SER B 1 110 ? 8.078 5.266 8.578 1 85.12 110 SER B O 1
ATOM 2366 N N . PHE B 1 111 ? 7.281 3.279 9.141 1 86.56 111 PHE B N 1
ATOM 2367 C CA . PHE B 1 111 ? 5.941 3.764 9.445 1 86.56 111 PHE B CA 1
ATOM 2368 C C . PHE B 1 111 ? 5.59 3.506 10.906 1 86.56 111 PHE B C 1
ATOM 2370 O O . PHE B 1 111 ? 5.738 2.385 11.398 1 86.56 111 PHE B O 1
ATOM 2377 N N . ASP B 1 112 ? 5.176 4.578 11.602 1 87.94 112 ASP B N 1
ATOM 2378 C CA . ASP B 1 112 ? 4.699 4.453 12.977 1 87.94 112 ASP B CA 1
ATOM 2379 C C . ASP B 1 112 ? 3.348 5.141 13.148 1 87.94 112 ASP B C 1
ATOM 2381 O O . ASP B 1 112 ? 3.242 6.359 12.992 1 87.94 112 ASP B O 1
ATOM 2385 N N . LEU B 1 113 ? 2.387 4.375 13.43 1 88.94 113 LEU B N 1
ATOM 2386 C CA . LEU B 1 113 ? 1.059 4.902 13.727 1 88.94 113 LEU B CA 1
ATOM 2387 C C . LEU B 1 113 ? 0.959 5.355 15.18 1 88.94 113 LEU B C 1
ATOM 2389 O O . LEU B 1 113 ? 1.118 4.547 16.094 1 88.94 113 LEU B O 1
ATOM 2393 N N . HIS B 1 114 ? 0.72 6.574 15.359 1 88.44 114 HIS B N 1
ATOM 2394 C CA . HIS B 1 114 ? 0.725 7.145 16.703 1 88.44 114 HIS B CA 1
ATOM 2395 C C . HIS B 1 114 ? -0.677 7.148 17.297 1 88.44 114 HIS B C 1
ATOM 2397 O O . HIS B 1 114 ? -0.834 7.043 18.516 1 88.44 114 HIS B O 1
ATOM 2403 N N . GLY B 1 115 ? -1.582 7.383 16.438 1 87.94 115 GLY B N 1
ATOM 2404 C CA . GLY B 1 115 ? -2.953 7.469 16.906 1 87.94 115 GLY B CA 1
ATOM 2405 C C . GLY B 1 115 ? -3.977 7.453 15.789 1 87.94 115 GLY B C 1
ATOM 2406 O O . GLY B 1 115 ? -3.643 7.727 14.633 1 87.94 115 GLY B O 1
ATOM 2407 N N . LEU B 1 116 ? -5.129 7.074 16.172 1 92 116 LEU B N 1
ATOM 2408 C CA . LEU B 1 116 ? -6.277 7.102 15.281 1 92 116 LEU B CA 1
ATOM 2409 C C . LEU B 1 116 ? -7.566 7.352 16.062 1 92 116 LEU B C 1
ATOM 2411 O O . LEU B 1 116 ? -7.609 7.184 17.281 1 92 116 LEU B O 1
ATOM 2415 N N . GLY B 1 117 ? -8.531 7.793 15.367 1 89.5 117 GLY B N 1
ATOM 2416 C CA . GLY B 1 117 ? -9.805 8.062 16.016 1 89.5 117 GLY B CA 1
ATOM 2417 C C . GLY B 1 117 ? -10.922 8.352 15.031 1 89.5 117 GLY B C 1
ATOM 2418 O O . GLY B 1 117 ? -10.719 8.289 13.812 1 89.5 117 GLY B O 1
ATOM 2419 N N . ARG B 1 118 ? -12.086 8.555 15.648 1 90.38 118 ARG B N 1
ATOM 2420 C CA . ARG B 1 118 ? -13.281 8.82 14.859 1 90.38 118 ARG B CA 1
ATOM 2421 C C . ARG B 1 118 ? -14.188 9.828 15.562 1 90.38 118 ARG B C 1
ATOM 2423 O O . ARG B 1 118 ? -14.289 9.828 16.781 1 90.38 118 ARG B O 1
ATOM 2430 N N . THR B 1 119 ? -14.672 10.648 14.789 1 87.06 119 THR B N 1
ATOM 2431 C CA . THR B 1 119 ? -15.797 11.477 15.195 1 87.06 119 THR B CA 1
ATOM 2432 C C . THR B 1 119 ? -17.062 11.07 14.445 1 87.06 119 THR B C 1
ATOM 2434 O O . THR B 1 119 ? -17.062 10.086 13.695 1 87.06 119 THR B O 1
ATOM 2437 N N . LYS B 1 120 ? -18.078 11.766 14.695 1 86 120 LYS B N 1
ATOM 2438 C CA . LYS B 1 120 ? -19.328 11.5 13.977 1 86 120 LYS B CA 1
ATOM 2439 C C . LYS B 1 120 ? -19.141 11.664 12.469 1 86 120 LYS B C 1
ATOM 2441 O O . LYS B 1 120 ? -19.672 10.891 11.68 1 86 120 LYS B O 1
ATOM 2446 N N . ASN B 1 121 ? -18.297 12.602 12.109 1 91.06 121 ASN B N 1
ATOM 2447 C CA . ASN B 1 121 ? -18.266 12.961 10.703 1 91.06 121 ASN B CA 1
ATOM 2448 C C . ASN B 1 121 ? -16.922 12.609 10.062 1 91.06 121 ASN B C 1
ATOM 2450 O O . ASN B 1 121 ? -16.781 12.656 8.836 1 91.06 121 ASN B O 1
ATOM 2454 N N . THR B 1 122 ? -15.977 12.305 10.922 1 92.69 122 THR B N 1
ATOM 2455 C CA . THR B 1 122 ? -14.648 12.07 10.359 1 92.69 122 THR B CA 1
ATOM 2456 C C . THR B 1 122 ? -13.953 10.906 11.062 1 92.69 122 THR B C 1
ATOM 2458 O O . THR B 1 122 ? -14.383 10.484 12.133 1 92.69 122 THR B O 1
ATOM 2461 N N . PHE B 1 123 ? -12.969 10.336 10.445 1 93.75 123 PHE B N 1
ATOM 2462 C CA . PHE B 1 123 ? -11.961 9.5 11.086 1 93.75 123 PHE B CA 1
ATOM 2463 C C . PHE B 1 123 ? -10.555 9.945 10.688 1 93.75 123 PHE B C 1
ATOM 2465 O O . PHE B 1 123 ? -10.383 10.648 9.688 1 93.75 123 PHE B O 1
ATOM 2472 N N . TRP B 1 124 ? -9.609 9.617 11.531 1 93.88 124 TRP B N 1
ATOM 2473 C CA . TRP B 1 124 ? -8.297 10.227 11.32 1 93.88 124 TRP B CA 1
ATOM 2474 C C . TRP B 1 124 ? -7.184 9.297 11.781 1 93.88 124 TRP B C 1
ATOM 2476 O O . TRP B 1 124 ? -7.434 8.328 12.5 1 93.88 124 TRP B O 1
ATOM 2486 N N . ARG B 1 125 ? -6.051 9.617 11.258 1 94.12 125 ARG B N 1
ATOM 2487 C CA . ARG B 1 125 ? -4.832 8.953 11.703 1 94.12 125 ARG B CA 1
ATOM 2488 C C . ARG B 1 125 ? -3.691 9.961 11.867 1 94.12 125 ARG B C 1
ATOM 2490 O O . ARG B 1 125 ? -3.637 10.961 11.148 1 94.12 125 ARG B O 1
ATOM 2497 N N . GLU B 1 126 ? -2.879 9.703 12.852 1 91.56 126 GLU B N 1
ATOM 2498 C CA . GLU B 1 126 ? -1.6 10.383 13.039 1 91.56 126 GLU B CA 1
ATOM 2499 C C . GLU B 1 126 ? -0.439 9.391 12.977 1 91.56 126 GLU B C 1
ATOM 2501 O O . GLU B 1 126 ? -0.466 8.352 13.641 1 91.56 126 GLU B O 1
ATOM 2506 N N . TYR B 1 127 ? 0.508 9.766 12.18 1 90.94 127 TYR B N 1
ATOM 2507 C CA . TYR B 1 127 ? 1.607 8.82 12.008 1 90.94 127 TYR B CA 1
ATOM 2508 C C . TYR B 1 127 ? 2.887 9.547 11.602 1 90.94 127 TYR B C 1
ATOM 2510 O O . TYR B 1 127 ? 2.867 10.75 11.328 1 90.94 127 TYR B O 1
ATOM 2518 N N . SER B 1 128 ? 3.957 8.781 11.648 1 90.31 128 SER B N 1
ATOM 2519 C CA . SER B 1 128 ? 5.238 9.289 11.156 1 90.31 128 SER B CA 1
ATOM 2520 C C . SER B 1 128 ? 5.82 8.375 10.086 1 90.31 128 SER B C 1
ATOM 2522 O O . SER B 1 128 ? 5.594 7.164 10.102 1 90.31 128 SER B O 1
ATOM 2524 N N . LEU B 1 129 ? 6.398 9 9.164 1 88.44 129 LEU B N 1
ATOM 2525 C CA . LEU B 1 129 ? 7.254 8.352 8.172 1 88.44 129 LEU B CA 1
ATOM 2526 C C . LEU B 1 129 ? 8.695 8.828 8.312 1 88.44 129 LEU B C 1
ATOM 2528 O O . LEU B 1 129 ? 8.953 10.031 8.43 1 88.44 129 LEU B O 1
ATOM 2532 N N . ARG B 1 130 ? 9.594 7.797 8.273 1 88.56 130 ARG B N 1
ATOM 2533 C CA . ARG B 1 130 ? 10.984 8.195 8.477 1 88.56 130 ARG B CA 1
ATOM 2534 C C . ARG B 1 130 ? 11.914 7.465 7.512 1 88.56 130 ARG B C 1
ATOM 2536 O O . ARG B 1 130 ? 11.742 6.27 7.262 1 88.56 130 ARG B O 1
ATOM 2543 N N . ILE B 1 131 ? 12.75 8.164 6.977 1 85.19 131 ILE B N 1
ATOM 2544 C CA . ILE B 1 131 ? 13.961 7.656 6.328 1 85.19 131 ILE B CA 1
ATOM 2545 C C . ILE B 1 131 ? 15.18 8.422 6.836 1 85.19 131 ILE B C 1
ATOM 2547 O O . ILE B 1 131 ? 15.039 9.469 7.477 1 85.19 131 ILE B O 1
ATOM 2551 N N . PRO B 1 132 ? 16.359 7.875 6.59 1 86.25 132 PRO B N 1
ATOM 2552 C CA . PRO B 1 132 ? 17.531 8.648 7.023 1 86.25 132 PRO B CA 1
ATOM 2553 C C . PRO B 1 132 ? 17.531 10.07 6.469 1 86.25 132 PRO B C 1
ATOM 2555 O O . PRO B 1 132 ? 17.391 10.266 5.258 1 86.25 132 PRO B O 1
ATOM 2558 N N . GLY B 1 133 ? 17.484 11.023 7.375 1 88.25 133 GLY B N 1
ATOM 2559 C CA . GLY B 1 133 ? 17.609 12.422 6.984 1 88.25 133 GLY B CA 1
ATOM 2560 C C . GLY B 1 133 ? 16.266 13.133 6.918 1 88.25 133 GLY B C 1
ATOM 2561 O O . GLY B 1 133 ? 16.219 14.352 6.758 1 88.25 133 GLY B O 1
ATOM 2562 N N . VAL B 1 134 ? 15.242 12.391 7 1 89.38 134 VAL B N 1
ATOM 2563 C CA . VAL B 1 134 ? 13.938 13.031 6.895 1 89.38 134 VAL B CA 1
ATOM 2564 C C . VAL B 1 134 ? 12.961 12.375 7.871 1 89.38 134 VAL B C 1
ATOM 2566 O O . VAL B 1 134 ? 12.859 11.148 7.93 1 89.38 134 VAL B O 1
ATOM 2569 N N . ASP B 1 135 ? 12.305 13.234 8.609 1 88.5 135 ASP B N 1
ATOM 2570 C CA . ASP B 1 135 ? 11.203 12.812 9.469 1 88.5 135 ASP B CA 1
ATOM 2571 C C . ASP B 1 135 ? 9.922 13.562 9.133 1 88.5 135 ASP B C 1
ATOM 2573 O O . ASP B 1 135 ? 9.906 14.797 9.094 1 88.5 135 ASP B O 1
ATOM 2577 N N . CYS B 1 136 ? 8.898 12.805 8.945 1 89.25 136 CYS B N 1
ATOM 2578 C CA . CYS B 1 136 ? 7.613 13.414 8.648 1 89.25 136 CYS B CA 1
ATOM 2579 C C . CYS B 1 136 ? 6.555 12.977 9.648 1 89.25 136 CYS B C 1
ATOM 2581 O O . CYS B 1 136 ? 6.445 11.797 9.969 1 89.25 136 CYS B O 1
ATOM 2583 N N . ARG B 1 137 ? 5.855 13.914 10.172 1 89.19 137 ARG B N 1
ATOM 2584 C CA . ARG B 1 137 ? 4.672 13.656 10.984 1 89.19 137 ARG B CA 1
ATOM 2585 C C . ARG B 1 137 ? 3.408 14.156 10.289 1 89.19 137 ARG B C 1
ATOM 2587 O O . ARG B 1 137 ? 3.355 15.305 9.844 1 89.19 137 ARG B O 1
ATOM 2594 N N . LEU B 1 138 ? 2.465 13.266 10.172 1 91.38 138 LEU B N 1
ATOM 2595 C CA . LEU B 1 138 ? 1.28 13.617 9.398 1 91.38 138 LEU B CA 1
ATOM 2596 C C . LEU B 1 138 ? 0.011 13.383 10.211 1 91.38 138 LEU B C 1
ATOM 2598 O O . LEU B 1 138 ? -0.066 12.438 10.992 1 91.38 138 LEU B O 1
ATOM 2602 N N . LEU B 1 139 ? -0.896 14.281 10.07 1 91.81 139 LEU B N 1
ATOM 2603 C CA . LEU B 1 139 ? -2.287 14.109 10.477 1 91.81 139 LEU B CA 1
ATOM 2604 C C . LEU B 1 139 ? -3.209 14.117 9.258 1 91.81 139 LEU B C 1
ATOM 2606 O O . LEU B 1 139 ? -3.248 15.094 8.508 1 91.81 139 LEU B O 1
ATOM 2610 N N . GLU B 1 140 ? -3.881 12.977 9.086 1 94.94 140 GLU B N 1
ATOM 2611 C CA . GLU B 1 140 ? -4.812 12.852 7.969 1 94.94 140 GLU B CA 1
ATOM 2612 C C . GLU B 1 140 ? -6.238 12.625 8.461 1 94.94 140 GLU B C 1
ATOM 2614 O O . GLU B 1 140 ? -6.473 11.805 9.352 1 94.94 140 GLU B O 1
ATOM 2619 N N . VAL B 1 141 ? -7.121 13.383 7.895 1 94.69 141 VAL B N 1
ATOM 2620 C CA . VAL B 1 141 ? -8.523 13.32 8.297 1 94.69 141 VAL B CA 1
ATOM 2621 C C . VAL B 1 141 ? -9.391 12.969 7.086 1 94.69 141 VAL B C 1
ATOM 2623 O O . VAL B 1 141 ? -9.203 13.523 6 1 94.69 141 VAL B O 1
ATOM 2626 N N . PHE B 1 142 ? -10.32 12.078 7.32 1 97.38 142 PHE B N 1
ATOM 2627 C CA . PHE B 1 142 ? -11.188 11.555 6.273 1 97.38 142 PHE B CA 1
ATOM 2628 C C . PHE B 1 142 ? -12.656 11.711 6.656 1 97.38 142 PHE B C 1
ATOM 2630 O O . PHE B 1 142 ? -13.008 11.633 7.836 1 97.38 142 PHE B O 1
ATOM 2637 N N . PRO B 1 143 ? -13.508 11.875 5.656 1 96.31 143 PRO B N 1
ATOM 2638 C CA . PRO B 1 143 ? -14.93 11.812 5.988 1 96.31 143 PRO B CA 1
ATOM 2639 C C . PRO B 1 143 ? -15.375 10.414 6.41 1 96.31 143 PRO B C 1
ATOM 2641 O O . PRO B 1 143 ? -14.961 9.422 5.812 1 96.31 143 PRO B O 1
ATOM 2644 N N . SER B 1 144 ? -16.25 10.32 7.402 1 93.38 144 SER B N 1
ATOM 2645 C CA . SER B 1 144 ? -16.766 9.031 7.863 1 93.38 144 SER B CA 1
ATOM 2646 C C . SER B 1 144 ? -17.594 8.352 6.781 1 93.38 144 SER B C 1
ATOM 2648 O O . SER B 1 144 ? -17.812 7.137 6.828 1 93.38 144 SER B O 1
ATOM 2650 N N . THR B 1 145 ? -18 9.07 5.785 1 95.5 145 THR B N 1
ATOM 2651 C CA . THR B 1 145 ? -18.891 8.555 4.75 1 95.5 145 THR B CA 1
ATOM 2652 C C . THR B 1 145 ? -18.109 8.164 3.506 1 95.5 145 THR B C 1
ATOM 2654 O O . THR B 1 145 ? -18.688 7.797 2.482 1 95.5 145 THR B O 1
ATOM 2657 N N . LEU B 1 146 ? -16.812 8.25 3.521 1 96.19 146 LEU B N 1
ATOM 2658 C CA . LEU B 1 146 ? -15.945 8.133 2.352 1 96.19 146 LEU B CA 1
ATOM 2659 C C . LEU B 1 146 ? -16.297 6.891 1.543 1 96.19 146 LEU B C 1
ATOM 2661 O O . LEU B 1 146 ? -16.25 6.914 0.311 1 96.19 146 LEU B O 1
ATOM 2665 N N . PHE B 1 147 ? -16.672 5.812 2.174 1 95 147 PHE B N 1
ATOM 2666 C CA . PHE B 1 147 ? -16.859 4.551 1.465 1 95 147 PHE B CA 1
ATOM 2667 C C . PHE B 1 147 ? -18.328 4.211 1.33 1 95 147 PHE B C 1
ATOM 2669 O O . PHE B 1 147 ? -18.688 3.062 1.048 1 95 147 PHE B O 1
ATOM 2676 N N . ASP B 1 148 ? -19.141 5.145 1.58 1 92.94 148 ASP B N 1
ATOM 2677 C CA . ASP B 1 148 ? -20.547 4.969 1.287 1 92.94 148 ASP B CA 1
ATOM 2678 C C . ASP B 1 148 ? -20.797 4.816 -0.214 1 92.94 148 ASP B C 1
ATOM 2680 O O . ASP B 1 148 ? -20 5.309 -1.024 1 92.94 148 ASP B O 1
ATOM 2684 N N . ASP B 1 149 ? -21.828 4.207 -0.494 1 91.12 149 ASP B N 1
ATOM 2685 C CA . ASP B 1 149 ? -22.203 3.996 -1.892 1 91.12 149 ASP B CA 1
ATOM 2686 C C . ASP B 1 149 ? -22.266 5.32 -2.648 1 91.12 149 ASP B C 1
ATOM 2688 O O . ASP B 1 149 ? -22.922 6.262 -2.203 1 91.12 149 ASP B O 1
ATOM 2692 N N . HIS B 1 150 ? -21.516 5.449 -3.746 1 91.62 150 HIS B N 1
ATOM 2693 C CA . HIS B 1 150 ? -21.516 6.566 -4.68 1 91.62 150 HIS B CA 1
ATOM 2694 C C . HIS B 1 150 ? -21.094 7.863 -3.992 1 91.62 150 HIS B C 1
ATOM 2696 O O . HIS B 1 150 ? -21.625 8.938 -4.309 1 91.62 150 HIS B O 1
ATOM 2702 N N . TRP B 1 151 ? -20.297 7.762 -3.039 1 94.44 151 TRP B N 1
ATOM 2703 C CA . TRP B 1 151 ? -19.828 8.906 -2.266 1 94.44 151 TRP B CA 1
ATOM 2704 C C . TRP B 1 151 ? -19.281 9.992 -3.184 1 94.44 151 TRP B C 1
ATOM 2706 O O . TRP B 1 151 ? -19.531 11.18 -2.977 1 94.44 151 TRP B O 1
ATOM 2716 N N . ILE B 1 152 ? -18.625 9.664 -4.191 1 92.81 152 ILE B N 1
ATOM 2717 C CA . ILE B 1 152 ? -17.906 10.609 -5.039 1 92.81 152 ILE B CA 1
ATOM 2718 C C . ILE B 1 152 ? -18.906 11.445 -5.84 1 92.81 152 ILE B C 1
ATOM 2720 O O . ILE B 1 152 ? -18.562 12.531 -6.312 1 92.81 152 ILE B O 1
ATOM 2724 N N . GLU B 1 153 ? -20.078 10.906 -5.988 1 91.5 153 GLU B N 1
ATOM 2725 C CA . GLU B 1 153 ? -21.125 11.586 -6.754 1 91.5 153 GLU B CA 1
ATOM 2726 C C . GLU B 1 153 ? -22.016 12.43 -5.848 1 91.5 153 GLU B C 1
ATOM 2728 O O . GLU B 1 153 ? -22.781 13.258 -6.324 1 91.5 153 GLU B O 1
ATOM 2733 N N . LYS B 1 154 ? -21.984 12.25 -4.605 1 91.38 154 LYS B N 1
ATOM 2734 C CA . LYS B 1 154 ? -22.812 12.977 -3.648 1 91.38 154 LYS B CA 1
ATOM 2735 C C . LYS B 1 154 ? -22.266 14.383 -3.398 1 91.38 154 LYS B C 1
ATOM 2737 O O . LYS B 1 154 ? -21.078 14.641 -3.617 1 91.38 154 LYS B O 1
ATOM 2742 N N . PRO B 1 155 ? -23.094 15.234 -3.006 1 89.5 155 PRO B N 1
ATOM 2743 C CA . PRO B 1 155 ? -22.625 16.594 -2.703 1 89.5 155 PRO B CA 1
ATOM 2744 C C . PRO B 1 155 ? -21.594 16.625 -1.587 1 89.5 155 PRO B C 1
ATOM 2746 O O . PRO B 1 155 ? -21.531 15.703 -0.765 1 89.5 155 PRO B O 1
ATOM 2749 N N . GLU B 1 156 ? -20.828 17.703 -1.629 1 87.56 156 GLU B N 1
ATOM 2750 C CA . GLU B 1 156 ? -19.797 17.859 -0.605 1 87.56 156 GLU B CA 1
ATOM 2751 C C . GLU B 1 156 ? -20.422 18.062 0.774 1 87.56 156 GLU B C 1
ATOM 2753 O O . GLU B 1 156 ? -21.438 18.75 0.912 1 87.56 156 GLU B O 1
ATOM 2758 N N . GLU B 1 157 ? -19.812 17.422 1.675 1 83.5 157 GLU B N 1
ATOM 2759 C CA . GLU B 1 157 ? -20.219 17.578 3.062 1 83.5 157 GLU B CA 1
ATOM 2760 C C . GLU B 1 157 ? -19.406 18.656 3.764 1 83.5 157 GLU B C 1
ATOM 2762 O O . GLU B 1 157 ? -18.25 18.906 3.404 1 83.5 157 GLU B O 1
ATOM 2767 N N . ASP B 1 158 ? -20.141 19.391 4.621 1 84.5 158 ASP B N 1
ATOM 2768 C CA . ASP B 1 158 ? -19.438 20.375 5.453 1 84.5 158 ASP B CA 1
ATOM 2769 C C . ASP B 1 158 ? -18.781 19.688 6.652 1 84.5 158 ASP B C 1
ATOM 2771 O O . ASP B 1 158 ? -19.438 19.438 7.664 1 84.5 158 ASP B O 1
ATOM 2775 N N . ILE B 1 159 ? -17.547 19.344 6.469 1 87.06 159 ILE B N 1
ATOM 2776 C CA . ILE B 1 159 ? -16.844 18.672 7.547 1 87.06 159 ILE B CA 1
ATOM 2777 C C . ILE B 1 159 ? -15.672 19.531 8.031 1 87.06 159 ILE B C 1
ATOM 2779 O O . ILE B 1 159 ? -15.047 20.234 7.238 1 87.06 159 ILE B O 1
ATOM 2783 N N . SER B 1 160 ? -15.602 19.625 9.367 1 86.44 160 SER B N 1
ATOM 2784 C CA . SER B 1 160 ? -14.406 20.219 9.945 1 86.44 160 SER B CA 1
ATOM 2785 C C . SER B 1 160 ? -13.234 19.25 9.938 1 86.44 160 SER B C 1
ATOM 2787 O O . SER B 1 160 ? -13.375 18.094 10.359 1 86.44 160 SER B O 1
ATOM 2789 N N . TRP B 1 161 ? -12.133 19.672 9.453 1 89.56 161 TRP B N 1
ATOM 2790 C CA . TRP B 1 161 ? -10.945 18.844 9.375 1 89.56 161 TRP B CA 1
ATOM 2791 C C . TRP B 1 161 ? -10.117 18.938 10.656 1 89.56 161 TRP B C 1
ATOM 2793 O O . TRP B 1 161 ? -9.047 18.328 10.758 1 89.56 161 TRP B O 1
ATOM 2803 N N . GLU B 1 162 ? -10.633 19.672 11.586 1 85.56 162 GLU B N 1
ATOM 2804 C CA . GLU B 1 162 ? -9.906 19.875 12.836 1 85.56 162 GLU B CA 1
ATOM 2805 C C . GLU B 1 162 ? -10.102 18.688 13.781 1 85.56 162 GLU B C 1
ATOM 2807 O O . GLU B 1 162 ? -11.211 18.172 13.906 1 85.56 162 GLU B O 1
ATOM 2812 N N . VAL B 1 163 ? -9 18.172 14.258 1 83.12 163 VAL B N 1
ATOM 2813 C CA . VAL B 1 163 ? -9 17.094 15.25 1 83.12 163 VAL B CA 1
ATOM 2814 C C . VAL B 1 163 ? -8.43 17.609 16.562 1 83.12 163 VAL B C 1
ATOM 2816 O O . VAL B 1 163 ? -7.355 18.219 16.594 1 83.12 163 VAL B O 1
ATOM 2819 N N . GLU B 1 164 ? -9.336 17.766 17.625 1 66.81 164 GLU B N 1
ATOM 2820 C CA . GLU B 1 164 ? -8.812 18.094 18.953 1 66.81 164 GLU B CA 1
ATOM 2821 C C . GLU B 1 164 ? -8.039 16.922 19.547 1 66.81 164 GLU B C 1
ATOM 2823 O O . GLU B 1 164 ? -8.633 15.906 19.922 1 66.81 164 GLU B O 1
ATOM 2828 N N . LEU B 1 165 ? -6.824 16.984 19.312 1 59.28 165 LEU B N 1
ATOM 2829 C CA . LEU B 1 165 ? -6 15.938 19.906 1 59.28 165 LEU B CA 1
ATOM 2830 C C . LEU B 1 165 ? -5.75 16.219 21.391 1 59.28 165 LEU B C 1
ATOM 2832 O O . LEU B 1 165 ? -5.312 17.312 21.766 1 59.28 165 LEU B O 1
ATOM 2836 N N . SER B 1 166 ? -6.883 16.281 22.359 1 49.09 166 SER B N 1
ATOM 2837 C CA . SER B 1 166 ? -6.664 16.578 23.766 1 49.09 166 SER B CA 1
ATOM 2838 C C . SER B 1 166 ? -5.359 15.961 24.266 1 49.09 166 SER B C 1
ATOM 2840 O O . SER B 1 166 ? -5.109 14.773 24.062 1 49.09 166 SER B O 1
ATOM 2842 N N . LEU B 1 167 ? -4.414 16.766 24.547 1 42.66 167 LEU B N 1
ATOM 2843 C CA . LEU B 1 167 ? -3.238 16.359 25.297 1 42.66 167 LEU B CA 1
ATOM 2844 C C . LEU B 1 167 ? -3.641 15.547 26.531 1 42.66 167 LEU B C 1
ATOM 2846 O O . LEU B 1 167 ? -2.793 14.914 27.172 1 42.66 167 LEU B O 1
ATOM 2850 N N . GLU B 1 168 ? -4.523 15.969 27.453 1 36.78 168 GLU B N 1
ATOM 2851 C CA . GLU B 1 168 ? -4.832 15.305 28.719 1 36.78 168 GLU B CA 1
ATOM 2852 C C . GLU B 1 168 ? -5.227 13.844 28.5 1 36.78 168 GLU B C 1
ATOM 2854 O O . GLU B 1 168 ? -5.043 13.008 29.391 1 36.78 168 GLU B O 1
ATOM 2859 N N . ASP B 1 169 ? -6.449 13.641 27.906 1 34.81 169 ASP B N 1
ATOM 2860 C CA . ASP B 1 169 ? -6.898 12.25 27.828 1 34.81 169 ASP B CA 1
ATOM 2861 C C . ASP B 1 169 ? -5.895 11.383 27.078 1 34.81 169 ASP B C 1
ATOM 2863 O O . ASP B 1 169 ? -5.598 11.648 25.906 1 34.81 169 ASP B O 1
ATOM 2867 N N . ASP B 1 170 ? -4.973 10.844 27.688 1 34.44 170 ASP B N 1
ATOM 2868 C CA . ASP B 1 170 ? -4.109 9.672 27.562 1 34.44 170 ASP B CA 1
ATOM 2869 C C . ASP B 1 170 ? -4.668 8.688 26.531 1 34.44 170 ASP B C 1
ATOM 2871 O O . ASP B 1 170 ? -4.184 7.559 26.422 1 34.44 170 ASP B O 1
ATOM 2875 N N . LYS B 1 171 ? -5.922 8.719 26.406 1 31.56 171 LYS B N 1
ATOM 2876 C CA . LYS B 1 171 ? -6.551 7.625 25.672 1 31.56 171 LYS B CA 1
ATOM 2877 C C . LYS B 1 171 ? -6.223 7.707 24.188 1 31.56 171 LYS B C 1
ATOM 2879 O O . LYS B 1 171 ? -7.121 7.875 23.359 1 31.56 171 LYS B O 1
ATOM 2884 N N . ILE B 1 172 ? -5.48 8.562 23.688 1 34.81 172 ILE B N 1
ATOM 2885 C CA . ILE B 1 172 ? -4.887 8.117 22.438 1 34.81 172 ILE B CA 1
ATOM 2886 C C . ILE B 1 172 ? -4.594 6.617 22.5 1 34.81 172 ILE B C 1
ATOM 2888 O O . ILE B 1 172 ? -3.777 6.176 23.312 1 34.81 172 ILE B O 1
ATOM 2892 N N . ALA B 1 173 ? -5.605 5.879 22.734 1 33.53 173 ALA B N 1
ATOM 2893 C CA . ALA B 1 173 ? -5.199 4.477 22.734 1 33.53 173 ALA B CA 1
ATOM 2894 C C . ALA B 1 173 ? -4.293 4.168 21.547 1 33.53 173 ALA B C 1
ATOM 2896 O O . ALA B 1 173 ? -4.66 4.41 20.391 1 33.53 173 ALA B O 1
ATOM 2897 N N . TRP B 1 174 ? -3.088 4.523 21.703 1 32.69 174 TRP B N 1
ATOM 2898 C CA . TRP B 1 174 ? -2.006 3.963 20.906 1 32.69 174 TRP B CA 1
ATOM 2899 C C . TRP B 1 174 ? -2.275 2.5 20.562 1 32.69 174 TRP B C 1
ATOM 2901 O O . TRP B 1 174 ? -2.586 1.702 21.453 1 32.69 174 TRP B O 1
ATOM 2911 N N . ILE B 1 175 ? -3.012 2.143 19.781 1 34.72 175 ILE B N 1
ATOM 2912 C CA . ILE B 1 175 ? -2.887 0.714 19.516 1 34.72 175 ILE B CA 1
ATOM 2913 C C . ILE B 1 175 ? -1.61 0.449 18.719 1 34.72 175 ILE B C 1
ATOM 2915 O O . ILE B 1 175 ? -1.404 1.036 17.641 1 34.72 175 ILE B O 1
ATOM 2919 N N . ASN B 1 176 ? -0.489 0.2 19.484 1 33.28 176 ASN B N 1
ATOM 2920 C CA . ASN B 1 176 ? 0.768 -0.294 18.938 1 33.28 176 ASN B CA 1
ATOM 2921 C C . ASN B 1 176 ? 0.527 -1.305 17.812 1 33.28 176 ASN B C 1
ATOM 2923 O O . ASN B 1 176 ? 0 -2.391 18.062 1 33.28 176 ASN B O 1
ATOM 2927 N N . PRO B 1 177 ? 0.4 -0.887 16.75 1 31.89 177 PRO B N 1
ATOM 2928 C CA . PRO B 1 177 ? 0.222 -1.888 15.695 1 31.89 177 PRO B CA 1
ATOM 2929 C C . PRO B 1 177 ? 1.247 -3.018 15.773 1 31.89 177 PRO B C 1
ATOM 2931 O O . PRO B 1 177 ? 0.917 -4.176 15.5 1 31.89 177 PRO B O 1
ATOM 2934 N N . ASN B 1 178 ? 2.572 -2.773 15.352 1 32.22 178 ASN B N 1
ATOM 2935 C CA . ASN B 1 178 ? 3.578 -3.828 15.383 1 32.22 178 ASN B CA 1
ATOM 2936 C C . ASN B 1 178 ? 4.039 -4.117 16.812 1 32.22 178 ASN B C 1
ATOM 2938 O O . ASN B 1 178 ? 4.922 -3.438 17.328 1 32.22 178 ASN B O 1
ATOM 2942 N N . PRO B 1 179 ? 3.346 -4.605 17.75 1 31.72 179 PRO B N 1
ATOM 2943 C CA . PRO B 1 179 ? 4.059 -4.945 18.984 1 31.72 179 PRO B CA 1
ATOM 2944 C C . PRO B 1 179 ? 5.359 -5.695 18.734 1 31.72 179 PRO B C 1
ATOM 2946 O O . PRO B 1 179 ? 6.25 -5.715 19.578 1 31.72 179 PRO B O 1
ATOM 2949 N N . GLU B 1 180 ? 5.43 -6.723 17.812 1 29.41 180 GLU B N 1
ATOM 2950 C CA . GLU B 1 180 ? 6.656 -7.504 17.688 1 29.41 180 GLU B CA 1
ATOM 2951 C C . GLU B 1 180 ? 7.75 -6.707 16.984 1 29.41 180 GLU B C 1
ATOM 2953 O O . GLU B 1 180 ? 8.836 -7.227 16.719 1 29.41 180 GLU B O 1
ATOM 2958 N N . ILE B 1 181 ? 7.844 -5.551 16.516 1 22.44 181 ILE B N 1
ATOM 2959 C CA . ILE B 1 181 ? 9.141 -4.883 16.5 1 22.44 181 ILE B CA 1
ATOM 2960 C C . ILE B 1 181 ? 9.453 -4.332 17.891 1 22.44 181 ILE B C 1
ATOM 2962 O O . ILE B 1 181 ? 8.773 -3.416 18.359 1 22.44 181 ILE B O 1
ATOM 2966 N N . LYS B 1 182 ? 9.766 -5.129 18.828 1 23.34 182 LYS B N 1
ATOM 2967 C CA . LYS B 1 182 ? 10.68 -4.84 19.922 1 23.34 182 LYS B CA 1
ATOM 2968 C C . LYS B 1 182 ? 11.961 -4.18 19.422 1 23.34 182 LYS B C 1
ATOM 2970 O O . LYS B 1 182 ? 12.531 -4.605 18.422 1 23.34 182 LYS B O 1
#

Sequence (364 aa):
DTTLHLPEGFTGFERILLTANGNLQRLISAYFNKTVTVNIIENKEVPLAQDEDPAVFARFQREVNLLCNDKVFCNAKSQVVIKDQKVYDLVVKNGVGIGQIFRYLDRLPSFDLHGLGRTKNTFWREYSLRIPGVDCRLLEVFPSTLFDDHWIEKPEEDISWEVELSLEDDKIAWINPNPEIKDTTLHLPEGFTGFERILLTANGNLQRLISAYFNKTVTVNIIENKEVPLAQDEDPAVFARFQREVNLLCNDKVFCNAKSQVVIKDQKVYDLVVKNGVGIGQIFRYLDRLPSFDLHGLGRTKNTFWREYSLRIPGVDCRLLEVFPSTLFDDHWIEKPEEDISWEVELSLEDDKIAWINPNPEIK

Foldseek 3Di:
DDDFDDDPDDDPLRSCCQPDQLCNQVSVCVVVVFHKDKAWPDKDWDDDDPPHDPLWDTKIWTWIFIDTLNAGFKIKIKIKTFRDPVLVCCCVVVVADPSVSCVVVVHRWDKFWQFWDDDPFKIWTWIWTDDVGMIMIMIMIGTPCSPPPPVSVDDHDDDDNDDPPPPPPPPSVRPRRPPPPD/DDDFDDDPDDDPLRSCCQPDQLCNQVSVCVVVVFHKDKAWPDKDWDDDDPPHDPLWDTKIWTWIFIDTLNAGFKIKIKIKTFRDPVLVCCCVVVVADPSVSCVVVVHRWDKFWQAWDDDPFKIWTWIWTDDVGMIMIMIMIGTPCSPPDPVSVDDHDDDDNDDPPPPPPPPSVRPGGCPPPD

Organism: Mortierella alpina (NCBI:txid64518)

Solvent-accessible surface area (backbone atoms only — not comparable to full-atom values): 20467 Å² total; per-residue (Å²): 121,38,70,37,48,68,70,86,91,60,54,34,66,53,33,34,61,68,65,47,83,73,45,57,55,54,44,50,6,24,35,68,52,36,52,23,40,76,45,77,76,43,78,40,79,45,84,75,58,94,82,47,63,81,65,55,73,46,34,35,40,35,29,35,35,34,23,40,81,89,35,75,55,30,41,36,39,34,40,39,40,29,48,33,70,71,56,46,48,41,40,72,72,65,64,51,50,75,69,49,48,36,60,72,67,43,42,65,59,46,73,45,71,62,36,50,52,71,55,92,60,27,32,38,34,31,34,36,42,34,48,96,43,37,42,34,40,39,38,41,30,29,51,60,55,65,83,43,88,66,39,76,75,46,78,86,74,96,69,79,80,76,73,85,76,61,85,75,67,75,71,58,59,49,56,58,46,73,66,78,77,115,120,38,63,34,52,69,74,84,93,60,55,32,67,54,33,34,61,69,64,46,82,78,47,56,56,56,46,50,6,23,36,68,50,37,51,24,41,77,45,79,76,42,79,41,80,44,85,77,58,94,84,46,64,83,64,54,75,46,35,34,42,35,30,33,36,34,24,41,81,89,36,77,56,30,42,35,39,34,40,39,40,29,47,31,70,70,56,45,47,41,39,71,72,65,63,51,51,76,74,50,47,38,62,73,67,44,43,64,59,47,74,47,67,56,32,60,51,71,56,93,62,27,33,39,34,30,35,36,42,34,47,97,42,36,42,34,40,37,39,39,32,29,50,61,54,65,82,43,86,66,40,77,78,48,80,85,74,97,71,80,79,77,76,85,74,60,81,78,64,73,69,54,60,49,57,68,43,65,64,85,70,117

Secondary structure (DSSP, 8-state):
-B-----SS--HHHHHHHT-SS-HHHHHHHHHTS-EEEEEEEEEEEPPPTT--TT--EEEEEEEEEEETTEEEEEEEEEEEE--HHHHIIIIIH---HHHHHHHTT-PPEEEEEEEEE-SSEEEEEEEEEETTEEEEEEEEEETTTTSTTGGGSPPP---------SS--------S-TT--/-B-----SS--HHHHHHHT-SS-HHHHHHHHHTS-EEEEEEEEEEEPPPTT--TT--EEEEEEEEEEETTEEEEEEEEEEEE--HHHHIIIIIH---HHHHHHHTT-PPEEEEEEEEE-SSEEEEEEEEEETTEEEEEEEEEETTTTSTTGGGSPPP---------SS--------S-TT--

Nearest PDB structures (foldseek):
  2nwi-assembly3_F  TM=8.339E-01  e=3.259E-08  Archaeoglobus fulgidus
  3l5z-assembly1_B  TM=5.656E-01  e=9.626E-03  Bacillus cereus ATCC 10987
  7bxw-assembly1_A  TM=4.740E-01  e=5.419E-01  Candida albicans SC5314
  3nv0-assembly1_B  TM=5.478E-01  e=4.810E+00  Caenorhabditis elegans
  8th1-assembly1_A  TM=4.559E-01  e=3.438E+00  Homo sapiens